Protein AF-A0A3B8HUE0-F1 (afdb_monomer)

Secondary structure (DSSP, 8-state):
---------S--EEEEEEE-SS-TT--EEEEBSSSSSEEEBTTTBSEEEEE-SSEEEEEEEHHHHHTB-GGG-EEETTEEE----TT--EEEEEE-SEEETTT--EEEEEESTTSSEEE-SSS--EEEEEE-SSEEEEEEEES--EEEEEEEEEEEES-TT-SSEEEEEEEEEEEEEEE-----TT-EEE-SS--TTT-EEEEEETT---EEEEEESSTTS---GGGB-EEEEEEEEETTEEEEEEE--S--SS--EEEEEE--SSPPTTS-GGG-

Mean predicted aligned error: 7.87 Å

Solvent-accessible surface area (backbone atoms only — not comparable to full-atom values): 15027 Å² total; per-residue (Å²): 131,89,54,56,85,40,85,68,71,47,52,56,33,23,36,46,35,43,37,40,70,80,46,42,88,49,56,36,36,36,36,34,76,74,84,80,46,77,40,38,59,42,76,75,43,52,38,61,79,42,73,34,44,48,38,36,31,35,44,24,45,24,70,59,50,72,34,48,39,42,89,78,20,41,31,50,66,91,45,68,33,69,47,88,65,74,72,61,62,44,58,76,47,57,42,54,47,68,30,39,55,62,76,24,58,39,38,38,31,39,39,36,50,57,74,47,49,77,46,53,66,90,76,59,64,46,53,54,74,51,64,35,50,47,38,35,40,36,30,57,27,44,66,62,69,44,75,28,29,43,30,41,39,43,78,40,64,82,32,63,98,37,90,36,37,41,36,41,34,41,29,29,57,29,46,32,31,35,41,73,87,84,84,61,67,76,63,43,71,39,62,91,70,76,49,58,70,67,30,64,33,39,37,38,16,51,83,49,68,80,54,32,46,35,54,31,77,45,95,84,55,76,47,34,52,68,34,34,44,35,81,71,46,78,46,75,66,62,88,73,20,12,36,44,34,26,25,39,32,82,58,80,91,76,78,62,46,76,45,79,42,76,61,70,81,85,70,65,78,91,42,56,49,76,48,108

Structure (mmCIF, N/CA/C/O backbone):
data_AF-A0A3B8HUE0-F1
#
_entry.id   AF-A0A3B8HUE0-F1
#
loop_
_atom_site.group_PDB
_atom_site.id
_atom_site.type_symbol
_atom_site.label_atom_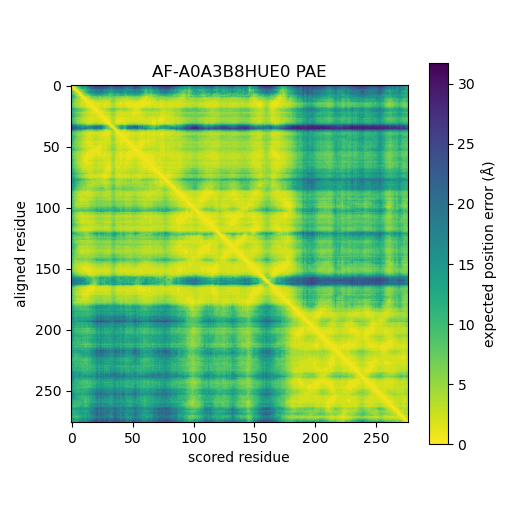id
_atom_site.label_alt_id
_atom_site.label_comp_id
_atom_site.label_asym_id
_atom_site.label_entity_id
_atom_site.label_seq_id
_atom_site.pdbx_PDB_ins_code
_atom_site.Cartn_x
_atom_site.Cartn_y
_atom_site.Cartn_z
_atom_site.occupancy
_atom_site.B_iso_or_equiv
_atom_site.auth_seq_id
_atom_site.auth_comp_id
_atom_site.auth_asym_id
_atom_site.auth_atom_id
_atom_site.pdbx_PDB_model_num
ATOM 1 N N . MET A 1 1 ? 12.802 -4.484 6.548 1.00 39.59 1 MET A N 1
ATOM 2 C CA . MET A 1 1 ? 11.685 -5.412 6.286 1.00 39.59 1 MET A CA 1
ATOM 3 C C . MET A 1 1 ? 11.317 -5.175 4.834 1.00 39.59 1 MET A C 1
ATOM 5 O O . MET A 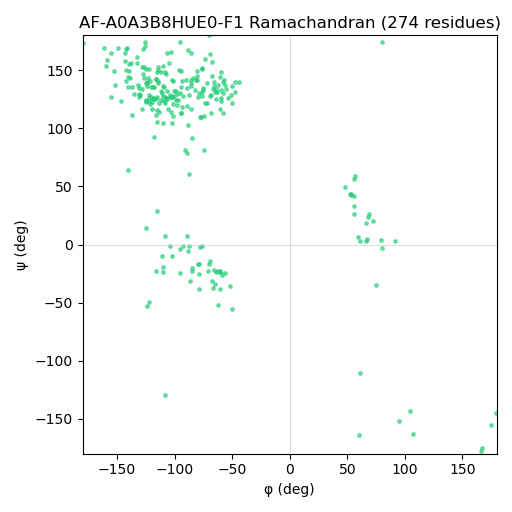1 1 ? 10.932 -4.058 4.519 1.00 39.59 1 MET A O 1
ATOM 9 N N . GLU A 1 2 ? 11.609 -6.129 3.956 1.00 43.84 2 GLU A N 1
ATOM 10 C CA . GLU A 1 2 ? 11.324 -6.029 2.516 1.00 43.84 2 GLU A CA 1
ATOM 11 C C . GLU A 1 2 ? 9.795 -5.966 2.347 1.00 43.84 2 GLU A C 1
ATOM 13 O O . GLU A 1 2 ? 9.081 -6.778 2.939 1.00 43.84 2 GLU A O 1
ATOM 18 N N . ARG A 1 3 ? 9.277 -4.935 1.666 1.00 47.72 3 ARG A N 1
ATOM 19 C CA . ARG A 1 3 ? 7.838 -4.790 1.408 1.00 47.72 3 ARG A CA 1
ATOM 20 C C . ARG A 1 3 ? 7.581 -5.394 0.034 1.00 47.72 3 ARG A C 1
ATOM 22 O O . ARG A 1 3 ? 8.077 -4.887 -0.959 1.00 47.72 3 ARG A O 1
ATOM 29 N N . THR A 1 4 ? 6.849 -6.496 -0.013 1.00 57.44 4 THR A N 1
ATOM 30 C CA . THR A 1 4 ? 6.356 -7.085 -1.261 1.00 57.44 4 THR A CA 1
ATOM 31 C C . THR A 1 4 ? 4.879 -6.764 -1.425 1.00 57.44 4 THR A C 1
ATOM 33 O O . THR A 1 4 ? 4.218 -6.374 -0.450 1.00 57.44 4 THR A O 1
ATOM 36 N N . ASP A 1 5 ? 4.357 -6.965 -2.637 1.00 60.53 5 ASP A N 1
ATOM 37 C CA . ASP A 1 5 ? 2.914 -7.022 -2.849 1.00 60.53 5 ASP A CA 1
ATOM 38 C C . ASP A 1 5 ? 2.304 -8.011 -1.854 1.00 60.53 5 ASP A C 1
ATOM 40 O O . ASP A 1 5 ? 2.779 -9.141 -1.699 1.00 60.53 5 ASP A O 1
ATOM 44 N N . ASN A 1 6 ? 1.278 -7.560 -1.136 1.00 62.91 6 ASN A N 1
ATOM 45 C CA . ASN A 1 6 ? 0.525 -8.430 -0.257 1.00 62.91 6 ASN A CA 1
ATOM 46 C C . ASN A 1 6 ? -0.700 -8.955 -1.010 1.00 62.91 6 ASN A C 1
ATOM 48 O O . ASN A 1 6 ? -1.620 -8.204 -1.363 1.00 62.91 6 ASN A O 1
ATOM 52 N N . GLU A 1 7 ? -0.695 -10.261 -1.263 1.00 65.81 7 GLU A N 1
ATOM 53 C CA . GLU A 1 7 ? -1.849 -10.981 -1.805 1.00 65.81 7 GLU A CA 1
ATOM 54 C C . GLU A 1 7 ? -2.880 -11.302 -0.719 1.00 65.81 7 GLU A C 1
ATOM 56 O O . GLU A 1 7 ? -4.038 -11.578 -1.026 1.00 65.81 7 GLU A O 1
ATOM 61 N N . VAL A 1 8 ? -2.489 -11.231 0.558 1.00 73.81 8 VAL A N 1
ATOM 62 C CA . VAL A 1 8 ? -3.399 -11.483 1.669 1.00 73.81 8 VAL A CA 1
ATOM 63 C C . VAL A 1 8 ? -4.287 -10.257 1.878 1.00 73.81 8 VAL A C 1
ATOM 65 O O . VAL A 1 8 ? -3.857 -9.195 2.340 1.00 73.81 8 VAL A O 1
ATOM 68 N N . LEU A 1 9 ? -5.560 -10.429 1.536 1.00 82.12 9 LEU A N 1
ATOM 69 C CA . LEU A 1 9 ? -6.617 -9.431 1.669 1.00 82.12 9 LEU A CA 1
ATOM 70 C C . LEU A 1 9 ? -7.248 -9.519 3.056 1.00 82.12 9 LEU A C 1
ATOM 72 O O . LEU A 1 9 ? -8.426 -9.823 3.229 1.00 82.12 9 LEU A O 1
ATOM 76 N N . GLU A 1 10 ? -6.430 -9.300 4.078 1.00 85.94 10 GLU A N 1
ATOM 77 C CA . GLU A 1 10 ? -6.897 -9.347 5.450 1.00 85.94 10 GLU A CA 1
ATOM 78 C C . GLU A 1 10 ? -6.300 -8.247 6.317 1.00 85.94 10 GLU A C 1
ATOM 80 O O . GLU A 1 10 ? -5.206 -7.743 6.062 1.00 85.94 10 GLU A O 1
ATOM 85 N N . THR A 1 11 ? -7.017 -7.901 7.385 1.00 85.88 11 THR A N 1
ATOM 86 C CA . THR A 1 11 ? -6.481 -7.046 8.440 1.00 85.88 11 THR A CA 1
ATOM 87 C C . THR A 1 11 ? -5.233 -7.693 9.027 1.00 85.88 11 THR A C 1
ATOM 89 O O . THR A 1 11 ? -5.340 -8.712 9.703 1.00 85.88 11 THR A O 1
ATOM 92 N N . VAL A 1 12 ? -4.070 -7.082 8.818 1.00 90.56 12 VAL A N 1
ATOM 93 C CA . VAL A 1 12 ? -2.786 -7.537 9.376 1.00 90.56 12 VAL A CA 1
ATOM 94 C C . VAL A 1 12 ? -2.572 -6.951 10.773 1.00 90.56 12 VAL A C 1
ATOM 96 O O . VAL A 1 12 ? -1.973 -7.587 11.644 1.00 90.56 12 VAL A O 1
ATOM 99 N N . LYS A 1 13 ? -3.099 -5.744 11.014 1.00 93.19 13 LYS A N 1
ATOM 100 C CA . LYS A 1 13 ? -2.969 -5.028 12.285 1.00 93.19 13 LYS A CA 1
ATOM 101 C C . LYS A 1 13 ? -4.245 -4.272 12.643 1.00 93.19 13 LYS A C 1
ATOM 103 O O . LYS A 1 13 ? -4.882 -3.655 11.791 1.00 93.19 13 LYS A O 1
ATOM 108 N N . GLY A 1 14 ? -4.575 -4.299 13.927 1.00 95.00 14 GLY A N 1
ATOM 109 C CA . GLY A 1 14 ? -5.625 -3.511 14.550 1.00 95.00 14 GLY A CA 1
ATOM 110 C C . GLY A 1 14 ? -5.057 -2.460 15.499 1.00 95.00 14 GLY A C 1
ATOM 111 O O . GLY A 1 14 ? -4.020 -2.676 16.130 1.00 95.00 14 GLY A O 1
ATOM 112 N N . VAL A 1 15 ? -5.733 -1.322 15.627 1.00 96.69 15 VAL A N 1
ATOM 113 C CA . VAL A 1 15 ? -5.420 -0.305 16.640 1.00 96.69 15 VAL A CA 1
ATOM 114 C C . VAL A 1 15 ? -6.697 0.094 17.358 1.00 96.69 15 VAL A C 1
ATOM 116 O O . VAL A 1 15 ? -7.705 0.354 16.706 1.00 96.69 15 VAL A O 1
ATOM 119 N N . ILE A 1 16 ? -6.623 0.177 18.686 1.00 96.38 16 ILE A N 1
ATOM 120 C CA . ILE A 1 16 ? -7.674 0.741 19.535 1.00 96.38 16 ILE A CA 1
ATOM 121 C C . ILE A 1 16 ? -7.069 1.923 20.287 1.00 96.38 16 ILE A C 1
ATOM 123 O O . ILE A 1 16 ? -6.069 1.776 20.992 1.00 96.38 16 ILE A O 1
ATOM 127 N N . GLU A 1 17 ? -7.673 3.089 20.127 1.00 95.56 17 GLU A N 1
ATOM 128 C CA . GLU A 1 17 ? -7.308 4.332 20.804 1.00 95.56 17 GLU A CA 1
ATOM 129 C C . GLU A 1 17 ? -8.496 4.825 21.620 1.00 95.56 17 GLU A C 1
ATOM 131 O O . GLU A 1 17 ? -9.626 4.803 21.138 1.00 95.56 17 GLU A O 1
ATOM 136 N N . ILE A 1 18 ? -8.243 5.246 22.857 1.00 93.50 18 ILE A N 1
ATOM 137 C CA . ILE A 1 18 ? -9.275 5.750 23.763 1.00 93.50 18 ILE A CA 1
ATOM 138 C C . ILE A 1 18 ? -8.810 7.103 24.293 1.00 93.50 18 ILE A C 1
ATOM 140 O O . ILE A 1 18 ? -7.792 7.179 24.984 1.00 93.50 18 ILE A O 1
ATOM 144 N N . ASP A 1 19 ? -9.571 8.144 23.961 1.00 91.38 19 ASP A N 1
ATOM 145 C CA . ASP A 1 19 ? -9.422 9.503 24.482 1.00 91.38 19 ASP A CA 1
ATOM 146 C C . ASP A 1 19 ? -10.354 9.698 25.687 1.00 91.38 19 ASP A C 1
ATOM 148 O O . ASP A 1 19 ? -11.530 9.336 25.627 1.00 91.38 19 ASP A O 1
ATOM 152 N N . GLY A 1 20 ? -9.873 10.302 26.774 1.00 88.19 20 GLY A N 1
ATOM 153 C CA . GLY A 1 20 ? -10.677 10.501 27.985 1.00 88.19 20 GLY A CA 1
ATOM 154 C C . GLY A 1 20 ? -9.917 11.189 29.116 1.00 88.19 20 GLY A C 1
ATOM 155 O O . GLY A 1 20 ? -9.094 12.066 28.875 1.00 88.19 20 GLY A O 1
ATOM 156 N N . SER A 1 21 ? -10.205 10.811 30.362 1.00 87.38 21 SER A N 1
ATOM 157 C CA . SER A 1 21 ? -9.484 11.269 31.556 1.00 87.38 21 SER A CA 1
ATOM 158 C C . SER A 1 21 ? -9.342 10.139 32.576 1.00 87.38 21 SER A C 1
ATOM 160 O O . SER A 1 21 ? -10.187 9.242 32.637 1.00 87.38 21 SER A O 1
ATOM 162 N N . GLY A 1 22 ? -8.275 10.158 33.382 1.00 88.94 22 GLY A N 1
ATOM 163 C CA . GLY A 1 22 ? -8.044 9.120 34.390 1.00 88.94 22 GLY A CA 1
ATOM 164 C C . GLY A 1 22 ? -7.724 7.737 33.810 1.00 88.94 22 GLY A C 1
ATOM 165 O O . GLY A 1 22 ? -8.002 6.730 34.467 1.00 88.94 22 GLY A O 1
ATOM 166 N N . LEU A 1 23 ? -7.209 7.663 32.576 1.00 91.00 23 LEU A N 1
ATOM 167 C CA . LEU A 1 23 ? -6.997 6.418 31.825 1.00 91.00 23 LEU A CA 1
ATOM 168 C C . LEU A 1 23 ? -5.669 5.724 32.141 1.00 91.00 23 LEU A C 1
ATOM 170 O O . LEU A 1 23 ? -5.520 4.521 31.888 1.00 91.00 23 LEU A O 1
ATOM 174 N N . LYS A 1 24 ? -4.704 6.462 32.693 1.00 93.88 24 LYS A N 1
ATOM 175 C CA . LYS A 1 24 ? -3.365 5.944 32.962 1.00 93.88 24 LYS A CA 1
ATOM 176 C C . LYS A 1 24 ? -3.444 4.733 33.885 1.00 93.88 24 LYS A C 1
ATOM 178 O O . LYS A 1 24 ? -4.140 4.753 34.896 1.00 93.88 24 LYS A O 1
ATOM 183 N N . ASP A 1 25 ? -2.769 3.654 33.491 1.00 93.75 25 ASP A N 1
ATOM 184 C CA . ASP A 1 25 ? -2.714 2.379 34.222 1.00 93.75 25 ASP A CA 1
ATOM 185 C C . ASP A 1 25 ? -4.075 1.691 34.459 1.00 93.75 25 ASP A C 1
ATOM 187 O O . ASP A 1 25 ? -4.143 0.643 35.104 1.00 93.75 25 ASP A O 1
ATOM 191 N N . LYS A 1 26 ? -5.174 2.204 33.885 1.00 92.81 26 LYS A N 1
ATOM 192 C CA . LYS A 1 26 ? -6.473 1.532 33.952 1.00 92.81 26 LYS A CA 1
ATOM 193 C C . LYS A 1 26 ? -6.428 0.227 33.179 1.00 92.81 26 LYS A C 1
ATOM 195 O O . LYS A 1 26 ? -5.975 0.181 32.032 1.00 92.81 26 LYS A O 1
ATOM 200 N N . MET A 1 27 ? -6.961 -0.821 33.800 1.00 94.31 27 MET A N 1
ATOM 201 C CA . MET A 1 27 ? -7.167 -2.103 33.145 1.00 94.31 27 MET A CA 1
ATOM 202 C C . MET A 1 27 ? -8.250 -1.961 32.082 1.00 94.31 27 MET A C 1
ATOM 204 O O . MET A 1 27 ? -9.338 -1.470 32.380 1.00 94.31 27 MET A O 1
ATOM 208 N N . VAL A 1 28 ? -7.955 -2.412 30.865 1.00 94.94 28 VAL A N 1
ATOM 209 C CA . VAL A 1 28 ? -8.917 -2.412 29.762 1.00 94.94 28 VAL A CA 1
ATOM 210 C C . VAL A 1 28 ? -9.238 -3.847 29.395 1.00 94.94 28 VAL A C 1
ATOM 212 O O . VAL A 1 28 ? -8.327 -4.611 29.089 1.00 94.94 28 VAL A O 1
ATOM 215 N N . ARG A 1 29 ? -10.513 -4.225 29.463 1.00 94.62 29 ARG A N 1
ATOM 216 C CA . ARG A 1 29 ? -10.989 -5.581 29.192 1.00 94.62 29 ARG A CA 1
ATOM 217 C C . ARG A 1 29 ? -11.913 -5.599 27.984 1.00 94.62 29 ARG A C 1
ATOM 219 O O . ARG A 1 29 ? -12.732 -4.704 27.813 1.00 94.62 29 ARG A O 1
ATOM 226 N N . VAL A 1 30 ? -11.801 -6.655 27.192 1.00 94.06 30 VAL A N 1
ATOM 227 C CA . VAL A 1 30 ? -12.678 -6.958 26.056 1.00 94.06 30 VAL A CA 1
ATOM 228 C C . VAL A 1 30 ? -13.113 -8.413 26.124 1.00 94.06 30 VAL A C 1
ATOM 230 O O . VAL A 1 30 ? -12.423 -9.236 26.726 1.00 94.06 30 VAL A O 1
ATOM 233 N N . ARG A 1 31 ? -14.246 -8.760 25.517 1.00 92.25 31 ARG A N 1
ATOM 234 C CA . ARG A 1 31 ? -14.641 -10.164 25.337 1.00 92.25 31 ARG A CA 1
ATOM 235 C C . ARG A 1 31 ? -14.193 -10.675 23.979 1.00 92.25 31 ARG A C 1
ATOM 237 O O . ARG A 1 31 ? -14.126 -9.906 23.024 1.00 92.25 31 ARG A O 1
ATOM 244 N N . THR A 1 32 ? -13.892 -11.969 23.900 1.00 91.19 32 THR A N 1
ATOM 245 C CA . THR A 1 32 ? -13.425 -12.608 22.666 1.00 91.19 32 THR A CA 1
ATOM 246 C C . THR A 1 32 ? -14.227 -13.852 22.311 1.00 91.19 32 THR A C 1
ATOM 248 O O . THR A 1 32 ? -14.748 -14.543 23.186 1.00 91.19 32 THR A O 1
ATOM 251 N N . THR A 1 33 ? -14.282 -14.173 21.019 1.00 82.94 33 THR A N 1
ATOM 252 C CA . THR A 1 33 ? -14.964 -15.364 20.482 1.00 82.94 33 THR A CA 1
ATOM 253 C C . THR A 1 33 ? -14.292 -16.682 20.880 1.00 82.94 33 THR A C 1
ATOM 255 O O . THR A 1 33 ? -14.973 -17.690 21.061 1.00 82.94 33 THR A O 1
ATOM 258 N N . ALA A 1 34 ? -12.967 -16.693 21.061 1.00 63.78 34 ALA A N 1
ATOM 259 C CA . ALA A 1 34 ? -12.203 -17.872 21.471 1.00 63.78 34 ALA A CA 1
ATOM 260 C C . ALA A 1 34 ? -11.914 -17.859 22.985 1.00 63.78 34 ALA A C 1
ATOM 262 O O . ALA A 1 34 ? -11.321 -16.914 23.505 1.00 63.78 34 ALA A O 1
ATOM 263 N N . GLY A 1 35 ? -12.309 -18.922 23.697 1.00 59.25 35 GLY A N 1
ATOM 264 C CA . GLY A 1 35 ? -11.957 -19.144 25.110 1.00 59.25 35 GLY A CA 1
ATOM 265 C C . GLY A 1 35 ? -12.935 -18.600 26.163 1.00 59.25 35 GLY A C 1
ATOM 266 O O . GLY A 1 35 ? -12.655 -18.742 27.349 1.00 59.25 35 GLY A O 1
ATOM 267 N N . GLY A 1 36 ? -14.075 -18.021 25.760 1.00 58.62 36 GLY A N 1
ATOM 268 C CA . GLY A 1 36 ? -15.245 -17.794 26.628 1.00 58.62 36 GLY A CA 1
ATOM 269 C C . GLY A 1 36 ? -15.084 -16.791 27.780 1.00 58.62 36 GLY A C 1
ATOM 270 O O . GLY A 1 36 ? -15.881 -16.824 28.714 1.00 58.62 36 GLY A O 1
ATOM 271 N N . GLY A 1 37 ? -14.079 -15.911 27.748 1.00 77.88 37 GLY A N 1
ATOM 272 C CA . GLY A 1 37 ? -13.785 -15.003 28.859 1.00 77.88 37 GLY A CA 1
ATOM 273 C C . GLY A 1 37 ? -13.346 -13.606 28.432 1.00 77.88 37 GLY A C 1
ATOM 274 O O . GLY A 1 37 ? -13.040 -13.350 27.269 1.00 77.88 37 GLY A O 1
ATOM 275 N N . SER A 1 38 ? -13.307 -12.693 29.404 1.00 88.69 38 SER A N 1
ATOM 276 C CA . SER A 1 38 ? -12.715 -11.368 29.225 1.00 88.69 38 SER A CA 1
ATOM 277 C C . SER A 1 38 ? -11.192 -11.461 29.134 1.00 88.69 38 SER A C 1
ATOM 279 O O . SER A 1 38 ? -10.572 -12.169 29.927 1.00 88.69 38 SER A O 1
ATOM 281 N N . LYS A 1 39 ? -10.596 -10.695 28.226 1.00 93.69 39 LYS A N 1
ATOM 282 C CA . LYS A 1 39 ? -9.154 -10.557 28.015 1.00 93.69 39 LYS A CA 1
ATOM 283 C C . LYS A 1 39 ? -8.722 -9.132 28.314 1.00 93.69 39 LYS A C 1
ATOM 285 O O . LYS A 1 39 ? -9.457 -8.194 28.011 1.00 93.69 39 LYS A O 1
ATOM 290 N N . ILE A 1 40 ? -7.545 -8.967 28.902 1.00 94.94 40 ILE A N 1
ATOM 291 C CA . ILE A 1 40 ? -6.974 -7.660 29.219 1.00 94.94 40 ILE A CA 1
ATOM 292 C C . ILE A 1 40 ? -6.140 -7.170 28.030 1.00 94.94 40 ILE A C 1
ATOM 294 O O . ILE A 1 40 ? -5.141 -7.791 27.661 1.00 94.94 40 ILE A O 1
ATOM 298 N N . LEU A 1 41 ? -6.515 -6.030 27.447 1.00 95.56 41 LEU A N 1
ATOM 299 C CA . LEU A 1 41 ? -5.738 -5.401 26.381 1.00 95.56 41 LEU A CA 1
ATOM 300 C C . LEU A 1 41 ? -4.366 -4.954 26.901 1.00 95.56 41 LEU A C 1
ATOM 302 O O . LEU A 1 41 ? -4.253 -4.331 27.957 1.00 95.56 41 LEU A O 1
ATOM 306 N N . GLY A 1 42 ? -3.321 -5.257 26.133 1.00 93.69 42 GLY A N 1
ATOM 307 C CA . GLY A 1 42 ? -1.928 -4.965 26.463 1.00 93.69 42 GLY A CA 1
ATOM 308 C C . GLY A 1 42 ? -1.264 -5.946 27.433 1.00 93.69 42 GLY A C 1
ATOM 309 O O . GLY A 1 42 ? -0.073 -5.781 27.688 1.00 93.69 42 GLY A O 1
ATOM 310 N N . ALA A 1 43 ? -1.998 -6.938 27.953 1.00 92.88 43 ALA A N 1
ATOM 311 C CA . ALA A 1 43 ? -1.458 -8.010 28.794 1.00 92.88 43 ALA A CA 1
ATOM 312 C C . ALA A 1 43 ? -1.772 -9.403 28.226 1.00 92.88 43 ALA A C 1
ATOM 314 O O . ALA A 1 43 ? -0.857 -10.190 28.009 1.00 92.88 43 ALA A O 1
ATOM 315 N N . ASP A 1 44 ? -3.048 -9.684 27.943 1.00 93.69 44 ASP A N 1
ATOM 316 C CA . ASP A 1 44 ? -3.487 -10.950 27.338 1.00 93.69 44 ASP A CA 1
ATOM 317 C C . ASP A 1 44 ? -3.622 -10.864 25.813 1.00 93.69 44 ASP A C 1
ATOM 319 O O . ASP A 1 44 ? -3.629 -11.890 25.136 1.00 93.69 44 ASP A O 1
ATOM 323 N N . LEU A 1 45 ? -3.827 -9.650 25.291 1.00 93.12 45 LEU A N 1
ATOM 324 C CA . LEU A 1 45 ? -4.187 -9.399 23.898 1.00 93.12 45 LEU A CA 1
ATOM 325 C C . LEU A 1 45 ? -3.574 -8.089 23.410 1.00 93.12 45 LEU A C 1
ATOM 327 O O . LEU A 1 45 ? -3.816 -7.024 23.989 1.00 93.12 45 LEU A O 1
ATOM 331 N N . GLY A 1 46 ? -2.800 -8.164 22.331 1.00 95.19 46 GLY A N 1
ATOM 332 C CA . GLY A 1 46 ? -2.075 -7.025 21.790 1.00 95.19 46 GLY A CA 1
ATOM 333 C C . GLY A 1 46 ? -1.075 -6.406 22.776 1.00 95.19 46 GLY A C 1
ATOM 334 O O . GLY A 1 46 ? -0.700 -6.977 23.799 1.00 95.19 46 GLY A O 1
ATOM 335 N N . ARG A 1 47 ? -0.638 -5.186 22.467 1.00 97.25 47 ARG A N 1
ATOM 336 C CA . ARG A 1 47 ? 0.369 -4.433 23.220 1.00 97.25 47 ARG A CA 1
ATOM 337 C C . ARG A 1 47 ? -0.121 -3.016 23.489 1.00 97.25 47 ARG A C 1
ATOM 339 O O . ARG A 1 47 ? -0.496 -2.309 22.555 1.00 97.25 47 ARG A O 1
ATOM 346 N N . ARG A 1 48 ? -0.055 -2.560 24.744 1.00 97.00 48 ARG A N 1
ATOM 347 C CA . ARG A 1 48 ? -0.252 -1.140 25.076 1.00 97.00 48 ARG A CA 1
ATOM 348 C C . ARG A 1 48 ? 0.989 -0.356 24.647 1.00 97.00 48 ARG A C 1
ATOM 350 O O . ARG A 1 48 ? 2.091 -0.665 25.088 1.00 97.00 48 ARG A O 1
ATOM 357 N N . VAL A 1 49 ? 0.810 0.635 23.777 1.00 97.38 49 VAL A N 1
ATOM 358 C CA . VAL A 1 49 ? 1.907 1.451 23.220 1.00 97.38 49 VAL A CA 1
ATOM 359 C C . VAL A 1 49 ? 1.905 2.889 23.721 1.00 97.38 49 VAL A C 1
ATOM 361 O O . VAL A 1 49 ? 2.957 3.517 23.735 1.00 97.38 49 VAL A O 1
ATOM 364 N N . VAL A 1 50 ? 0.754 3.401 24.165 1.00 96.94 50 VAL A N 1
ATOM 365 C CA . VAL A 1 50 ? 0.654 4.693 24.859 1.00 96.94 50 VAL A CA 1
ATOM 366 C C . VAL A 1 50 ? -0.185 4.510 26.117 1.00 96.94 50 VAL A C 1
ATOM 368 O O . VAL A 1 50 ? -1.186 3.788 26.096 1.00 96.94 50 VAL A O 1
ATOM 371 N N . ASN A 1 51 ? 0.264 5.120 27.214 1.00 96.44 51 ASN A N 1
ATOM 372 C CA . ASN A 1 51 ? -0.292 4.961 28.554 1.00 96.44 51 ASN A CA 1
ATOM 373 C C . ASN A 1 51 ? -0.326 6.304 29.300 1.00 96.44 51 ASN A C 1
ATOM 375 O O . ASN A 1 51 ? 0.376 6.490 30.296 1.00 96.44 51 ASN A O 1
ATOM 379 N N . GLU A 1 52 ? -1.105 7.248 28.788 1.00 95.69 52 GLU A N 1
ATOM 380 C CA . GLU A 1 52 ? -1.258 8.570 29.386 1.00 95.69 52 GLU A CA 1
ATOM 381 C C . GLU A 1 52 ? -2.622 8.718 30.057 1.00 95.69 52 GLU A C 1
ATOM 383 O O . GLU A 1 52 ? -3.543 7.933 29.832 1.00 95.69 52 GLU A O 1
ATOM 388 N N . ASP A 1 53 ? -2.758 9.744 30.897 1.00 92.31 53 ASP A N 1
ATOM 389 C CA . ASP A 1 53 ? -3.997 9.974 31.647 1.00 92.31 53 ASP A CA 1
ATOM 390 C C . ASP A 1 53 ? -5.189 10.300 30.742 1.00 92.31 53 ASP A C 1
ATOM 392 O O . ASP A 1 53 ? -6.316 9.892 31.016 1.00 92.31 53 ASP A O 1
ATOM 396 N N . VAL A 1 54 ? -4.919 10.992 29.638 1.00 92.19 54 VAL A N 1
ATOM 397 C CA . VAL A 1 54 ? -5.940 11.453 28.692 1.00 92.19 54 VAL A CA 1
ATOM 398 C C . VAL A 1 54 ? -6.035 10.604 27.430 1.00 92.19 54 VAL A C 1
ATOM 400 O O . VAL A 1 54 ? -6.962 10.778 26.644 1.00 92.19 54 VAL A O 1
ATOM 403 N N . PHE A 1 55 ? -5.078 9.698 27.220 1.00 93.75 55 PHE A N 1
ATOM 404 C CA . PHE A 1 55 ? -4.971 8.927 25.989 1.00 93.75 55 PHE A CA 1
ATOM 405 C C . PHE A 1 55 ? -4.245 7.606 26.217 1.00 93.75 55 PHE A C 1
ATOM 407 O O . PHE A 1 55 ? -3.105 7.563 26.689 1.00 93.75 55 PHE A O 1
ATOM 414 N N . ILE A 1 56 ? -4.882 6.519 25.802 1.00 95.44 56 ILE A N 1
ATOM 415 C CA . ILE A 1 56 ? -4.260 5.198 25.763 1.00 95.44 56 ILE A CA 1
ATOM 416 C C . ILE A 1 56 ? -4.415 4.584 24.379 1.00 95.44 56 ILE A C 1
ATOM 418 O O . ILE A 1 56 ? -5.417 4.783 23.691 1.00 95.44 56 ILE A O 1
ATOM 422 N N . LYS A 1 57 ? -3.411 3.802 23.980 1.00 97.31 57 LYS A N 1
ATOM 423 C CA . LYS A 1 57 ? -3.360 3.165 22.663 1.00 97.31 57 LYS A CA 1
ATOM 424 C C . LYS A 1 57 ? -2.898 1.726 22.767 1.00 97.31 57 LYS A C 1
ATOM 426 O O . LYS A 1 57 ? -1.894 1.434 23.423 1.00 97.31 57 LYS A O 1
ATOM 431 N N . PHE A 1 58 ? -3.588 0.858 22.043 1.00 98.06 58 PHE A N 1
ATOM 432 C CA . PHE A 1 58 ? -3.268 -0.552 21.905 1.00 98.06 58 PHE A CA 1
ATOM 433 C C . PHE A 1 58 ? -3.047 -0.912 20.443 1.00 98.06 58 PHE A C 1
ATOM 435 O O . PHE 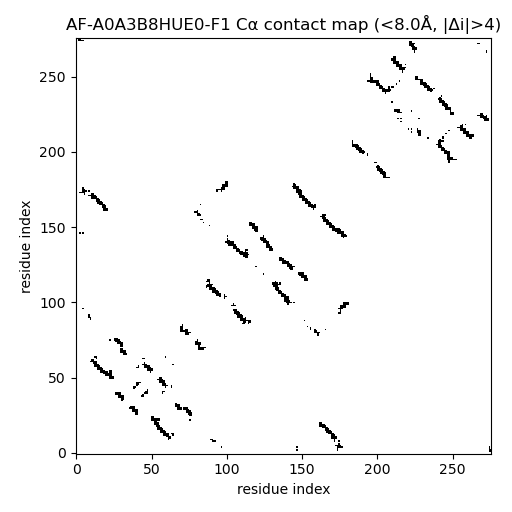A 1 58 ? -3.770 -0.454 19.559 1.00 98.06 58 PHE A O 1
ATOM 442 N N . GLU A 1 59 ? -2.060 -1.762 20.203 1.00 97.75 59 GLU A N 1
ATOM 443 C CA . GLU A 1 59 ? -1.815 -2.388 18.911 1.00 97.75 59 GLU A CA 1
ATOM 444 C C . GLU A 1 59 ? -2.098 -3.879 19.017 1.00 97.75 59 GLU A C 1
ATOM 446 O O . GLU A 1 59 ? -1.622 -4.531 19.942 1.00 97.75 59 GLU A O 1
ATOM 451 N N . LEU A 1 60 ? -2.855 -4.410 18.067 1.00 96.94 60 LEU A N 1
ATOM 452 C CA . LEU A 1 60 ? -3.246 -5.811 18.000 1.00 96.94 60 LEU A CA 1
ATOM 453 C C . LEU A 1 60 ? -2.837 -6.387 16.646 1.00 96.94 60 LEU A C 1
ATOM 455 O O . LEU A 1 60 ? -2.803 -5.676 15.640 1.00 96.94 60 LEU A O 1
ATOM 459 N N . THR A 1 61 ? -2.566 -7.681 16.597 1.00 95.31 61 THR A N 1
ATOM 460 C CA . THR A 1 61 ? -2.483 -8.426 15.339 1.00 95.31 61 THR A CA 1
ATOM 461 C C . THR A 1 61 ? -3.864 -8.548 14.685 1.00 95.31 61 THR A C 1
ATOM 463 O O . THR A 1 61 ? -4.904 -8.334 15.315 1.00 95.31 61 THR A O 1
ATOM 466 N N . GLY A 1 62 ? -3.883 -8.904 13.402 1.00 92.06 62 GLY A N 1
ATOM 467 C CA . GLY A 1 62 ? -5.103 -9.193 12.650 1.00 92.06 62 GLY A CA 1
ATOM 468 C C . GLY A 1 62 ? -6.054 -10.183 13.330 1.00 92.06 62 GLY A C 1
ATOM 469 O O . GLY A 1 62 ? -7.215 -9.839 13.566 1.00 92.06 62 GLY A O 1
ATOM 470 N N . PRO A 1 63 ? -5.586 -11.394 13.687 1.00 92.06 63 PRO A N 1
ATOM 471 C CA . PRO A 1 63 ? -6.414 -12.380 14.379 1.00 92.06 63 PRO A CA 1
ATOM 472 C C . PRO A 1 63 ? -6.925 -11.888 15.736 1.00 92.06 63 PRO A C 1
ATOM 474 O O . PRO A 1 63 ? -8.076 -12.131 16.090 1.00 92.06 63 PRO A O 1
ATOM 477 N N . GLU A 1 64 ? -6.092 -11.160 16.479 1.00 93.94 64 GLU A N 1
ATOM 478 C CA . GLU A 1 64 ? -6.449 -10.611 17.785 1.00 93.94 64 GLU A CA 1
ATOM 479 C C . GLU A 1 64 ? -7.615 -9.624 17.701 1.00 93.94 64 GLU A C 1
ATOM 481 O O . GLU A 1 64 ? -8.610 -9.816 18.399 1.00 93.94 64 GLU A O 1
ATOM 486 N N . ILE A 1 65 ? -7.545 -8.611 16.827 1.00 92.88 65 ILE A N 1
ATOM 487 C CA . ILE A 1 65 ? -8.637 -7.632 16.709 1.00 92.88 65 ILE A CA 1
ATOM 488 C C . ILE A 1 65 ? -9.919 -8.269 16.165 1.00 92.88 65 ILE A C 1
ATOM 490 O O . ILE A 1 65 ? -10.999 -7.968 16.663 1.00 92.88 65 ILE A O 1
ATOM 494 N N . LYS A 1 66 ? -9.809 -9.206 15.211 1.00 90.06 66 LYS A N 1
ATOM 495 C CA . LYS A 1 66 ? -10.958 -9.961 14.680 1.00 90.06 66 LYS A CA 1
ATOM 496 C C . LYS A 1 66 ? -11.627 -10.844 15.742 1.00 90.06 66 LYS A C 1
ATOM 498 O O . LYS A 1 66 ? -12.789 -11.201 15.588 1.00 90.06 66 LYS A O 1
ATOM 503 N N . SER A 1 67 ? -10.903 -11.227 16.796 1.00 91.44 67 SER A N 1
ATOM 504 C CA . SER A 1 67 ? -11.450 -12.064 17.867 1.00 91.44 67 SER A CA 1
ATOM 505 C C . SER A 1 67 ? -12.315 -11.295 18.869 1.00 91.44 67 SER A C 1
ATOM 507 O O . SER A 1 67 ? -13.048 -11.934 19.623 1.00 91.44 67 SER A O 1
ATOM 509 N N . ILE A 1 68 ? -12.231 -9.959 18.900 1.00 92.12 68 ILE A N 1
ATOM 510 C CA . ILE A 1 68 ? -12.928 -9.116 19.876 1.00 92.12 68 ILE A CA 1
ATOM 511 C C . ILE A 1 68 ? -14.414 -8.997 19.521 1.00 92.12 68 ILE A C 1
ATOM 513 O O . ILE A 1 68 ? -14.783 -8.666 18.399 1.00 92.12 68 ILE A O 1
ATOM 517 N N . LEU A 1 69 ? -15.271 -9.220 20.516 1.00 89.94 69 LEU A N 1
ATOM 518 C CA . LEU A 1 69 ? -16.712 -9.000 20.444 1.00 89.94 69 LEU A CA 1
ATOM 519 C C . LEU A 1 69 ? -17.041 -7.580 20.905 1.00 89.94 69 LEU A C 1
ATOM 521 O O . LEU A 1 69 ? -17.429 -7.356 22.049 1.00 89.94 69 LEU A O 1
ATOM 525 N N . PHE A 1 70 ? -16.876 -6.609 20.012 1.00 89.56 70 PHE A N 1
ATOM 526 C CA . PHE A 1 70 ? -17.127 -5.196 20.310 1.00 89.56 70 PHE A CA 1
ATOM 527 C C . PHE A 1 70 ? -18.586 -4.885 20.680 1.00 89.56 70 PHE A C 1
ATOM 529 O O . PHE A 1 70 ? -18.833 -3.932 21.416 1.00 89.56 70 PHE A O 1
ATOM 536 N N . THR A 1 71 ? -19.537 -5.730 20.265 1.00 86.31 71 THR A N 1
ATOM 537 C CA . THR A 1 71 ? -20.948 -5.665 20.685 1.00 86.31 71 THR A CA 1
ATOM 538 C C . THR A 1 71 ? -21.135 -5.788 22.196 1.00 86.31 71 THR A C 1
ATOM 540 O O . THR A 1 71 ? -22.110 -5.271 22.731 1.00 86.31 71 THR A O 1
ATOM 543 N N . ASP A 1 72 ? -20.204 -6.448 22.888 1.00 87.56 72 ASP A N 1
ATOM 544 C CA . ASP A 1 72 ? -20.225 -6.597 24.345 1.00 87.56 72 ASP A CA 1
ATOM 545 C C . ASP A 1 72 ? -19.533 -5.419 25.064 1.00 87.56 72 ASP A C 1
ATOM 547 O O . ASP A 1 72 ? -19.486 -5.382 26.295 1.00 87.56 72 ASP A O 1
ATOM 551 N N . GLY A 1 73 ? -19.001 -4.459 24.301 1.00 87.75 73 GLY A N 1
ATOM 552 C CA . GLY A 1 73 ? -18.317 -3.268 24.787 1.00 87.75 73 GLY A CA 1
ATOM 553 C C . GLY A 1 73 ? -16.860 -3.484 25.210 1.00 87.75 73 GLY A C 1
ATOM 554 O O . GLY A 1 73 ? -16.317 -4.591 25.241 1.00 87.75 73 GLY A O 1
ATOM 555 N N . ILE A 1 74 ? -16.214 -2.370 25.546 1.00 91.81 74 ILE A N 1
ATOM 556 C CA . ILE A 1 74 ? -14.864 -2.289 26.104 1.00 91.81 74 ILE A CA 1
ATOM 557 C C . ILE A 1 74 ? -14.988 -1.805 27.548 1.00 91.81 74 ILE A C 1
ATOM 559 O O . ILE A 1 74 ? -15.548 -0.745 27.803 1.00 91.81 74 ILE A O 1
ATOM 563 N N . THR A 1 75 ? -14.454 -2.543 28.516 1.00 91.56 75 THR A N 1
ATOM 564 C CA . THR A 1 75 ? -14.476 -2.118 29.923 1.00 91.56 75 THR A CA 1
ATOM 565 C C . THR A 1 75 ? -13.162 -1.443 30.298 1.00 91.56 75 THR A C 1
ATOM 567 O O . THR A 1 75 ? -12.110 -2.062 30.170 1.00 91.56 75 THR A O 1
ATOM 570 N N . VAL A 1 76 ? -13.194 -0.214 30.812 1.00 90.12 76 VAL A N 1
ATOM 571 C CA . VAL A 1 76 ? -12.025 0.527 31.312 1.00 90.12 76 VAL A CA 1
ATOM 572 C C . VAL A 1 76 ? -12.187 0.758 32.814 1.00 90.12 76 VAL A C 1
ATOM 574 O O . VAL A 1 76 ? -12.988 1.581 33.252 1.00 90.12 76 VAL A O 1
ATOM 577 N N . GLY A 1 77 ? -11.431 0.019 33.629 1.00 85.62 77 GLY A N 1
ATOM 578 C CA . GLY A 1 77 ? -11.661 -0.037 35.074 1.00 85.62 77 GLY A CA 1
ATOM 579 C C . GLY A 1 77 ? -13.056 -0.587 35.378 1.00 85.62 77 GLY A C 1
ATOM 580 O O . GLY A 1 77 ? -13.312 -1.764 35.122 1.00 85.62 77 GLY A O 1
ATOM 581 N N . ASP A 1 78 ? -13.934 0.283 35.880 1.00 82.12 78 ASP A N 1
ATOM 582 C CA . ASP A 1 78 ? -15.327 -0.032 36.228 1.00 82.12 78 ASP A CA 1
ATOM 583 C C . ASP A 1 78 ? -16.336 0.509 35.196 1.00 82.12 78 ASP A C 1
ATOM 585 O O . ASP A 1 78 ? -17.541 0.315 35.342 1.00 82.12 78 ASP A O 1
ATOM 589 N N . LEU A 1 79 ? -15.859 1.199 34.155 1.00 83.88 79 LEU A N 1
ATOM 590 C CA . LEU A 1 79 ? -16.700 1.817 33.131 1.00 83.88 79 LEU A CA 1
ATOM 591 C C . LEU A 1 79 ? -16.845 0.888 31.932 1.00 83.88 79 LEU A C 1
ATOM 593 O O . LEU A 1 79 ? -15.844 0.409 31.403 1.00 83.88 79 LEU A O 1
ATOM 597 N N . SER A 1 80 ? -18.076 0.663 31.481 1.00 85.81 80 SER A N 1
ATOM 598 C CA . SER A 1 80 ? -18.353 -0.061 30.240 1.00 85.81 80 SER A CA 1
ATOM 599 C C . SER A 1 80 ? -18.603 0.925 29.108 1.00 85.81 80 SER A C 1
ATOM 601 O O . SER A 1 80 ? -19.413 1.836 29.246 1.00 85.81 80 SER A O 1
ATOM 603 N N . ILE A 1 81 ? -17.906 0.728 27.995 1.00 86.25 81 ILE A N 1
ATOM 604 C CA . ILE A 1 81 ? -17.900 1.606 26.831 1.00 86.25 81 ILE A CA 1
ATOM 605 C C . ILE A 1 81 ? -18.483 0.819 25.662 1.00 86.25 81 ILE A C 1
ATOM 607 O O . ILE A 1 81 ? -17.865 -0.132 25.180 1.00 86.25 81 ILE A O 1
ATOM 611 N N . THR A 1 82 ? -19.667 1.201 25.197 1.00 84.38 82 THR A N 1
ATOM 612 C CA . THR A 1 82 ? -20.262 0.597 23.999 1.00 84.38 82 THR A CA 1
ATOM 613 C C . THR A 1 82 ? -19.630 1.214 22.760 1.00 84.38 82 THR A C 1
ATOM 615 O O . THR A 1 82 ? -19.612 2.434 22.617 1.00 84.38 82 THR A O 1
ATOM 618 N N . VAL A 1 83 ? -19.122 0.384 21.855 1.00 86.69 83 VAL A N 1
ATOM 619 C CA . VAL A 1 83 ? -18.565 0.836 20.577 1.00 86.69 83 VAL A CA 1
ATOM 620 C C . VAL A 1 83 ? -19.274 0.118 19.441 1.00 86.69 83 VAL A C 1
ATOM 622 O O . VAL A 1 83 ? -19.564 -1.074 19.540 1.00 86.69 83 VAL A O 1
ATOM 625 N N . ASP A 1 84 ? -19.568 0.844 18.371 1.00 84.94 84 ASP A N 1
ATOM 626 C CA . ASP A 1 84 ? -20.083 0.258 17.146 1.00 84.94 84 ASP A CA 1
ATOM 627 C C . ASP A 1 84 ? -18.912 -0.209 16.279 1.00 84.94 84 ASP A C 1
ATOM 629 O O . ASP A 1 84 ? -18.094 0.578 15.805 1.00 84.94 84 ASP A O 1
ATOM 633 N N . ASP A 1 85 ? -18.845 -1.513 16.060 1.00 84.88 85 ASP A N 1
ATOM 634 C CA . ASP A 1 85 ? -17.924 -2.170 15.127 1.00 84.88 85 ASP A CA 1
ATOM 635 C C . ASP A 1 85 ? -18.705 -3.049 14.127 1.00 84.88 85 ASP A C 1
ATOM 637 O O . ASP A 1 85 ? -18.140 -3.887 13.426 1.00 84.88 85 ASP A O 1
ATOM 641 N N . SER A 1 86 ? -20.030 -2.870 14.053 1.00 86.81 86 SER A N 1
ATOM 642 C CA . SER A 1 86 ? -20.866 -3.560 13.072 1.00 86.81 86 SER A CA 1
ATOM 643 C C . SER A 1 86 ? -20.548 -3.067 11.660 1.00 86.81 86 SER A C 1
ATOM 645 O O . SER A 1 86 ? -20.233 -1.893 11.467 1.00 86.81 86 SER A O 1
ATOM 647 N N . ASN A 1 87 ? -20.614 -3.955 10.662 1.00 91.75 87 ASN A N 1
ATOM 648 C CA . ASN A 1 87 ? -20.413 -3.586 9.253 1.00 91.75 87 ASN A CA 1
ATOM 649 C C . ASN A 1 87 ? -19.090 -2.828 9.027 1.00 91.75 87 ASN A C 1
ATOM 651 O O . ASN A 1 87 ? -19.053 -1.768 8.409 1.00 91.75 87 ASN A O 1
ATOM 655 N N . PHE A 1 88 ? -18.005 -3.292 9.649 1.00 93.25 88 PHE A N 1
ATOM 656 C CA . PHE A 1 88 ? -16.688 -2.697 9.440 1.00 93.25 88 PHE A CA 1
ATOM 657 C C . PHE A 1 88 ? -16.145 -3.131 8.064 1.00 93.25 88 PHE A C 1
ATOM 659 O O . PHE A 1 88 ? -16.173 -4.334 7.788 1.00 93.25 88 PHE A O 1
ATOM 666 N N . PRO A 1 89 ? -15.588 -2.216 7.245 1.00 95.88 89 PRO A N 1
ATOM 667 C CA . PRO A 1 89 ? -15.140 -2.491 5.888 1.00 95.88 89 PRO A CA 1
ATOM 668 C C . PRO A 1 89 ? -14.287 -3.750 5.740 1.00 95.88 89 PRO A C 1
ATOM 670 O O . PRO A 1 89 ? -13.281 -3.949 6.445 1.00 95.88 89 PRO A O 1
ATOM 673 N N . THR A 1 90 ? -14.650 -4.568 4.755 1.00 93.88 90 THR A N 1
ATOM 674 C CA . THR A 1 90 ? -13.885 -5.751 4.349 1.00 93.88 90 THR A CA 1
ATOM 675 C C . THR A 1 90 ? -13.427 -5.618 2.908 1.00 93.88 90 THR A C 1
ATOM 677 O O . THR A 1 90 ? -14.194 -5.194 2.050 1.00 93.88 90 THR A O 1
ATOM 680 N N . ILE A 1 91 ? -12.166 -5.956 2.630 1.00 95.56 91 ILE A N 1
ATOM 681 C CA . ILE A 1 91 ? -11.600 -5.895 1.278 1.00 95.56 91 ILE A CA 1
ATOM 682 C C . ILE A 1 91 ? -11.553 -7.303 0.688 1.00 95.56 91 ILE A C 1
ATOM 684 O O . ILE A 1 91 ? -10.947 -8.198 1.268 1.00 95.56 91 ILE A O 1
ATOM 688 N N . ASN A 1 92 ? -12.126 -7.458 -0.504 1.00 94.12 92 ASN A N 1
ATOM 689 C CA . ASN A 1 92 ? -12.123 -8.694 -1.287 1.00 94.12 92 ASN A CA 1
ATOM 690 C C . ASN A 1 92 ? -11.254 -8.602 -2.547 1.00 94.12 92 ASN A C 1
ATOM 692 O O . ASN A 1 92 ? -10.882 -9.637 -3.095 1.00 94.12 92 ASN A O 1
ATOM 696 N N . SER A 1 93 ? -10.930 -7.398 -3.030 1.00 94.38 93 SER A N 1
ATOM 697 C CA . SER A 1 93 ? -9.945 -7.207 -4.101 1.00 94.38 93 SER A CA 1
ATOM 698 C C . SER A 1 93 ? -9.402 -5.780 -4.132 1.00 94.38 93 SER A C 1
ATOM 700 O O . SER A 1 93 ? -10.090 -4.833 -3.749 1.00 94.38 93 SER A O 1
ATOM 702 N N . VAL A 1 94 ? -8.183 -5.628 -4.651 1.00 95.06 94 VAL A N 1
ATOM 703 C CA . VAL A 1 94 ? -7.528 -4.339 -4.915 1.00 95.06 94 VAL A CA 1
ATOM 704 C C . VAL A 1 94 ? -6.850 -4.437 -6.277 1.00 95.06 94 VAL A C 1
ATOM 706 O O . VAL A 1 94 ? -5.906 -5.212 -6.430 1.00 95.06 94 VAL A O 1
ATOM 709 N N . GLU A 1 95 ? -7.358 -3.700 -7.265 1.00 93.50 95 GLU A N 1
ATOM 710 C CA . GLU A 1 95 ? -6.940 -3.817 -8.665 1.00 93.50 95 GLU A CA 1
ATOM 711 C C . GLU A 1 95 ? -6.844 -2.451 -9.368 1.00 93.50 95 GLU A C 1
ATOM 713 O O . GLU A 1 95 ? -7.768 -1.643 -9.252 1.00 93.50 95 GLU A O 1
ATOM 718 N N . PRO A 1 96 ? -5.782 -2.192 -10.152 1.00 92.19 96 PRO A N 1
ATOM 719 C CA . PRO A 1 96 ? -4.578 -3.009 -10.289 1.00 92.19 96 PRO A CA 1
ATOM 720 C C . PRO A 1 96 ? -3.676 -2.890 -9.048 1.00 92.19 96 PRO A C 1
ATOM 722 O O . PRO A 1 96 ? -3.759 -1.927 -8.289 1.00 92.19 96 PRO A O 1
ATOM 725 N N . LYS A 1 97 ? -2.782 -3.866 -8.846 1.00 86.06 97 LYS A N 1
ATOM 726 C CA . LYS A 1 97 ? -1.798 -3.830 -7.748 1.00 86.06 97 LYS A CA 1
ATOM 727 C C . LYS A 1 97 ? -0.698 -2.787 -7.961 1.00 86.06 97 LYS A C 1
ATOM 729 O O . LYS A 1 97 ? -0.130 -2.313 -6.986 1.00 86.06 97 LYS A O 1
ATOM 734 N N . VAL A 1 98 ? -0.445 -2.383 -9.206 1.00 87.50 98 VAL A N 1
ATOM 735 C CA . VAL A 1 98 ? 0.484 -1.303 -9.565 1.00 87.50 98 VAL A CA 1
ATOM 736 C C . VAL A 1 98 ? -0.292 -0.195 -10.263 1.00 87.50 98 VAL A C 1
ATOM 738 O O . VAL A 1 98 ? -0.985 -0.453 -11.246 1.00 87.50 98 VAL A O 1
ATOM 741 N N . VAL A 1 99 ? -0.171 1.033 -9.764 1.00 91.12 99 VAL A N 1
ATOM 742 C CA . VAL A 1 99 ? -0.938 2.188 -10.239 1.00 91.12 99 VAL A CA 1
ATOM 743 C C . VAL A 1 99 ? -0.002 3.344 -10.571 1.00 91.12 99 VAL A C 1
ATOM 745 O O . VAL A 1 99 ? 0.890 3.670 -9.792 1.00 91.12 99 VAL A O 1
ATOM 748 N N . TYR A 1 100 ? -0.208 3.983 -11.719 1.00 90.31 100 TYR A N 1
ATOM 749 C CA . TYR A 1 100 ? 0.611 5.110 -12.161 1.00 90.31 100 TYR A CA 1
ATOM 750 C C . TYR A 1 100 ? 0.106 6.434 -11.580 1.00 90.31 100 TYR A C 1
ATOM 752 O O . TYR A 1 100 ? -1.096 6.703 -11.585 1.00 90.31 100 TYR A O 1
ATOM 760 N N . LEU A 1 101 ? 1.019 7.282 -11.107 1.00 9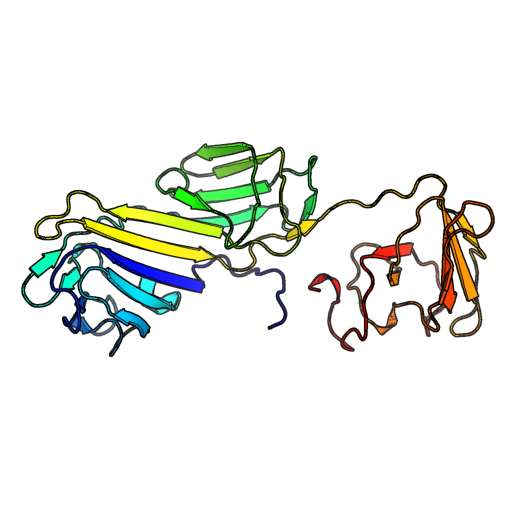1.00 101 LEU A N 1
ATOM 761 C CA . LEU A 1 101 ? 0.694 8.647 -10.690 1.00 91.00 101 LEU A CA 1
ATOM 762 C C . LEU A 1 101 ? 0.062 9.447 -11.837 1.00 91.00 101 LEU A C 1
ATOM 764 O O . LEU A 1 101 ? 0.496 9.372 -12.985 1.00 91.00 101 LEU A O 1
ATOM 768 N N . GLY A 1 102 ? -0.952 10.244 -11.509 1.00 87.50 102 GLY A N 1
ATOM 769 C CA . GLY A 1 102 ? -1.643 11.171 -12.406 1.00 87.50 102 GLY A CA 1
ATOM 770 C C . GLY A 1 102 ? -2.606 10.520 -13.401 1.00 87.50 102 GLY A C 1
ATOM 771 O O . GLY A 1 102 ? -3.648 11.100 -13.688 1.00 87.50 102 GLY A O 1
ATOM 772 N N . THR A 1 103 ? -2.293 9.326 -13.906 1.00 87.25 103 THR A N 1
ATOM 773 C CA . THR A 1 103 ? -3.056 8.661 -14.979 1.00 87.25 103 THR A CA 1
ATOM 774 C C . THR A 1 103 ? -3.711 7.352 -14.549 1.00 87.25 103 THR A C 1
ATOM 776 O O . THR A 1 103 ? -4.680 6.918 -15.170 1.00 87.25 103 THR A O 1
ATOM 779 N N . GLY A 1 104 ? -3.198 6.712 -13.499 1.00 88.81 104 GLY A N 1
ATOM 780 C CA . GLY A 1 104 ? -3.704 5.444 -13.002 1.00 88.81 104 GLY A CA 1
ATOM 781 C C . GLY A 1 104 ? -5.009 5.585 -12.220 1.00 88.81 104 GLY A C 1
ATOM 782 O O . GLY A 1 104 ? -5.285 6.602 -11.579 1.00 88.81 104 GLY A O 1
ATOM 783 N N . GLN A 1 105 ? -5.792 4.510 -12.247 1.00 95.12 105 GLN A N 1
ATOM 784 C CA . GLN A 1 105 ? -6.988 4.334 -11.432 1.00 95.12 105 GLN A CA 1
ATOM 785 C C . GLN A 1 105 ? -6.851 3.049 -10.617 1.00 95.12 105 GLN A C 1
ATOM 787 O O . GLN A 1 105 ? -6.387 2.036 -11.136 1.00 95.12 105 GLN A O 1
ATOM 792 N N . LEU A 1 106 ? -7.294 3.094 -9.364 1.00 95.75 106 LEU A N 1
ATOM 793 C CA . LEU A 1 106 ? -7.369 1.964 -8.444 1.00 95.75 106 LEU A CA 1
ATOM 794 C C . LEU A 1 106 ? -8.831 1.657 -8.120 1.00 95.75 106 LEU A C 1
ATOM 796 O O . LEU A 1 106 ? -9.637 2.565 -7.929 1.00 95.75 106 LEU A O 1
ATOM 800 N N . THR A 1 107 ? -9.174 0.378 -8.031 1.00 97.56 107 THR A N 1
ATOM 801 C CA . THR A 1 107 ? -10.487 -0.100 -7.597 1.00 97.56 107 THR A CA 1
ATOM 802 C C . THR A 1 107 ? -10.319 -1.070 -6.436 1.00 97.56 107 THR A C 1
ATOM 804 O O . THR A 1 107 ? -9.629 -2.082 -6.551 1.00 97.56 107 THR A O 1
ATOM 807 N N . ILE A 1 108 ? -10.981 -0.775 -5.323 1.00 97.62 108 ILE A N 1
ATOM 808 C CA . ILE A 1 108 ? -11.073 -1.638 -4.145 1.00 97.62 108 ILE A CA 1
ATOM 809 C C . ILE A 1 108 ? -12.495 -2.196 -4.118 1.00 97.62 108 ILE A C 1
ATOM 811 O O . ILE A 1 108 ? -13.441 -1.414 -4.162 1.00 97.62 108 ILE A O 1
ATOM 815 N N . LYS A 1 109 ? -12.670 -3.518 -4.057 1.00 97.81 109 LYS A N 1
ATOM 816 C CA . LYS A 1 109 ? -13.993 -4.158 -3.919 1.00 97.81 109 LYS A CA 1
ATOM 817 C C . LYS A 1 109 ? -14.096 -4.876 -2.588 1.00 97.81 109 LYS A C 1
ATOM 819 O O . LYS A 1 109 ? -13.092 -5.369 -2.072 1.00 97.81 109 LYS A O 1
ATOM 824 N N . GLY A 1 110 ? -15.304 -4.956 -2.047 1.00 96.94 110 GLY A N 1
ATOM 825 C CA . GLY A 1 110 ? -15.497 -5.383 -0.670 1.00 96.94 110 GLY A CA 1
ATOM 826 C C . GLY A 1 110 ? -16.936 -5.287 -0.186 1.00 96.94 110 GLY A C 1
ATOM 827 O O . GLY A 1 110 ? -17.864 -5.324 -0.993 1.00 96.94 110 GLY A O 1
ATOM 828 N N . SER A 1 111 ? -17.095 -5.164 1.129 1.00 97.25 111 SER A N 1
ATOM 829 C CA . SER A 1 111 ? -18.357 -4.817 1.790 1.00 97.25 111 SER A CA 1
ATOM 830 C C . SER A 1 111 ? -18.162 -3.629 2.722 1.00 97.25 111 SER A C 1
ATOM 832 O O . SER A 1 111 ? -17.064 -3.438 3.255 1.00 97.25 111 SER A O 1
ATOM 834 N N . ASP A 1 112 ? -19.237 -2.871 2.935 1.00 97.44 112 ASP A N 1
ATOM 835 C CA . ASP A 1 112 ? -19.319 -1.761 3.886 1.00 97.44 112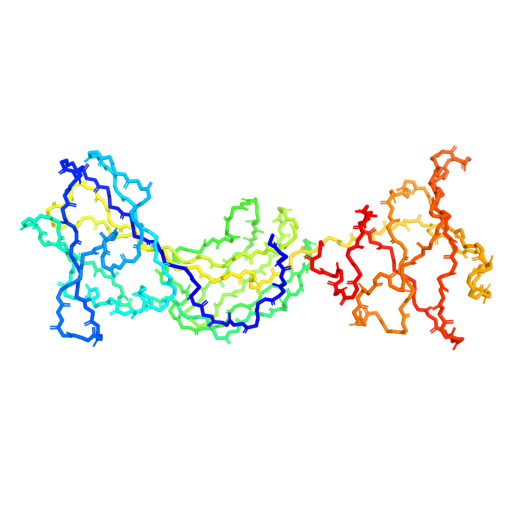 ASP A CA 1
ATOM 836 C C . ASP A 1 112 ? -18.243 -0.679 3.679 1.00 97.44 112 ASP A C 1
ATOM 838 O O . ASP A 1 112 ? -17.841 0.020 4.609 1.00 97.44 112 ASP A O 1
ATOM 842 N N . LEU A 1 113 ? -17.737 -0.543 2.451 1.00 97.12 113 LEU A N 1
ATOM 843 C CA . LEU A 1 113 ? -16.556 0.263 2.143 1.00 97.12 113 LEU A CA 1
ATOM 844 C C . LEU A 1 113 ? -16.785 1.780 2.271 1.00 97.12 113 LEU A C 1
ATOM 846 O O . LEU A 1 113 ? -15.822 2.542 2.352 1.00 97.12 113 LEU A O 1
ATOM 850 N N . ASP A 1 114 ? -18.040 2.222 2.301 1.00 96.06 114 ASP A N 1
ATOM 851 C CA . ASP A 1 114 ? -18.464 3.617 2.460 1.00 96.06 114 ASP A CA 1
ATOM 852 C C . ASP A 1 114 ? -18.736 4.013 3.923 1.00 96.06 114 ASP A C 1
ATOM 854 O O . ASP A 1 114 ? -19.089 5.163 4.191 1.00 96.06 114 ASP A O 1
ATOM 858 N N . LYS A 1 115 ? -18.599 3.079 4.873 1.00 94.50 115 LYS A N 1
ATOM 859 C CA . LYS A 1 115 ? -19.003 3.293 6.271 1.00 94.50 115 LYS A CA 1
ATOM 860 C C . LYS A 1 115 ? -17.943 3.975 7.131 1.00 94.50 115 LYS A C 1
ATOM 862 O O . LYS A 1 115 ? -18.295 4.584 8.137 1.00 94.50 115 LYS A O 1
ATOM 867 N N . ASP A 1 116 ? -16.668 3.896 6.751 1.00 95.56 116 ASP A N 1
ATOM 868 C CA . ASP A 1 116 ? -15.547 4.369 7.570 1.00 95.56 116 ASP A CA 1
ATOM 869 C C . ASP A 1 116 ? -14.550 5.228 6.797 1.00 95.56 116 ASP A C 1
ATOM 871 O O . ASP A 1 116 ? -14.457 5.202 5.569 1.00 95.56 116 ASP A O 1
ATOM 875 N N . LYS A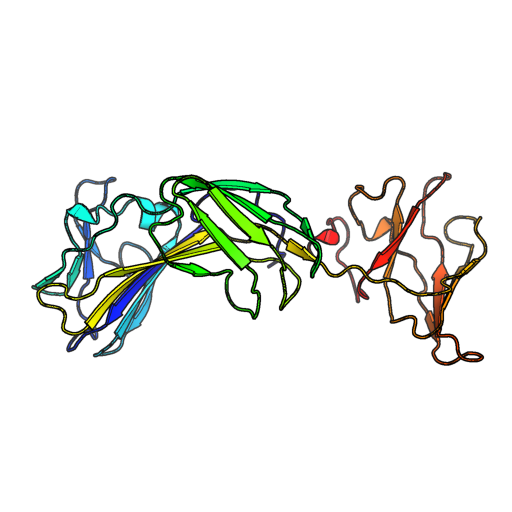 1 117 ? -13.744 5.992 7.541 1.00 95.44 117 LYS A N 1
ATOM 876 C CA . LYS A 1 117 ? -12.736 6.865 6.946 1.00 95.44 117 LYS A CA 1
ATOM 877 C C . LYS A 1 117 ? -11.585 6.042 6.367 1.00 95.44 117 LYS A C 1
ATOM 879 O O . LYS A 1 117 ? -10.886 5.348 7.106 1.00 95.44 117 LYS A O 1
ATOM 884 N N . LEU A 1 118 ? -11.341 6.212 5.071 1.00 96.00 118 LEU A N 1
ATOM 885 C CA . LEU A 1 118 ? -10.221 5.623 4.339 1.00 96.00 118 LEU A CA 1
ATOM 886 C C . LEU A 1 118 ? -8.947 6.481 4.442 1.00 96.00 118 LEU A C 1
ATOM 888 O O . LEU A 1 118 ? -8.996 7.708 4.326 1.00 96.00 118 LEU A O 1
ATOM 892 N N . SER A 1 119 ? -7.795 5.835 4.610 1.00 95.12 119 SER A N 1
ATOM 893 C CA . SER A 1 119 ? -6.466 6.418 4.390 1.00 95.12 119 SER A CA 1
ATOM 894 C C . SER A 1 119 ? -5.458 5.363 3.917 1.00 95.12 119 SER A C 1
ATOM 896 O O . SER A 1 119 ? -5.743 4.166 3.967 1.00 95.12 119 SER A O 1
ATOM 898 N N . PHE A 1 120 ? -4.275 5.799 3.461 1.00 93.69 120 PHE A N 1
ATOM 899 C CA . PHE A 1 120 ? -3.310 4.934 2.764 1.00 93.69 120 PHE A CA 1
ATOM 900 C C . PHE A 1 120 ? -1.971 4.716 3.492 1.00 93.69 120 PHE A C 1
ATOM 902 O O . PHE A 1 120 ? -0.931 4.494 2.879 1.00 93.69 120 PHE A O 1
ATOM 909 N N . GLY A 1 121 ? -1.980 4.778 4.826 1.00 86.81 121 GLY A N 1
ATOM 910 C CA . GLY A 1 121 ? -0.761 4.686 5.632 1.00 86.81 121 GLY A CA 1
ATOM 911 C C . GLY A 1 121 ? -0.186 6.051 6.005 1.00 86.81 121 GLY A C 1
ATOM 912 O O . GLY A 1 121 ? -0.923 7.020 6.190 1.00 86.81 121 GLY A O 1
ATOM 913 N N . GLN A 1 122 ? 1.130 6.098 6.207 1.00 75.19 122 GLN A N 1
ATOM 914 C CA . GLN A 1 122 ? 1.869 7.337 6.449 1.00 75.19 122 GLN A CA 1
ATOM 915 C C . GLN A 1 122 ? 2.393 7.835 5.105 1.00 75.19 122 GLN A C 1
ATOM 917 O O . GLN A 1 122 ? 3.167 7.125 4.475 1.00 75.19 122 GLN A O 1
ATOM 922 N N . GLY A 1 123 ? 1.968 9.019 4.672 1.00 82.56 123 GLY A N 1
ATOM 923 C CA . GLY A 1 123 ? 2.328 9.536 3.357 1.00 82.56 123 GLY A CA 1
ATOM 924 C C . GLY A 1 123 ? 1.494 10.742 2.954 1.00 82.56 123 GLY A C 1
ATOM 925 O O . GLY A 1 123 ? 0.686 11.253 3.736 1.00 82.56 123 GLY A O 1
ATOM 926 N N . SER A 1 124 ? 1.713 11.194 1.725 1.00 88.31 124 SER A N 1
ATOM 927 C CA . SER A 1 124 ? 0.969 12.282 1.090 1.00 88.31 124 SER A CA 1
ATOM 928 C C . SER A 1 124 ? 0.030 11.788 -0.012 1.00 88.31 124 SER A C 1
ATOM 930 O O . SER A 1 124 ? -0.564 12.621 -0.702 1.00 88.31 124 SER A O 1
ATOM 932 N N . LEU A 1 125 ? -0.121 10.464 -0.168 1.00 91.19 125 LEU A N 1
ATOM 933 C CA . LEU A 1 125 ? -0.978 9.859 -1.175 1.00 91.19 125 LEU A CA 1
ATOM 934 C C . LEU A 1 125 ? -2.397 10.414 -1.100 1.00 91.19 125 LEU A C 1
ATOM 936 O O . LEU A 1 125 ? -3.060 10.378 -0.060 1.00 91.19 125 LEU A O 1
ATOM 940 N N . ASN A 1 126 ? -2.864 10.899 -2.239 1.00 92.25 126 ASN A N 1
ATOM 941 C CA . ASN A 1 126 ? -4.173 11.494 -2.392 1.00 92.25 126 ASN A CA 1
ATOM 942 C C . ASN A 1 126 ? -4.766 11.124 -3.755 1.00 92.25 126 ASN A C 1
ATOM 944 O O . ASN A 1 126 ? -4.064 10.676 -4.660 1.00 92.25 126 ASN A O 1
ATOM 948 N N . GLY A 1 127 ? -6.064 11.333 -3.909 1.00 93.38 127 GLY A N 1
ATOM 949 C CA . GLY A 1 127 ? -6.787 11.103 -5.147 1.00 93.38 127 GLY A CA 1
ATOM 950 C C . GLY A 1 127 ? -8.258 11.455 -4.990 1.00 93.38 127 GLY A C 1
ATOM 951 O O . GLY A 1 127 ? -8.745 11.736 -3.894 1.00 93.38 127 GLY A O 1
ATOM 952 N N . ASN A 1 128 ? -8.981 11.412 -6.098 1.00 95.81 128 ASN A N 1
ATOM 953 C CA . ASN A 1 128 ? -10.430 11.511 -6.083 1.00 95.81 128 ASN A CA 1
ATOM 954 C C . ASN A 1 128 ? -10.994 10.157 -5.661 1.00 95.81 128 ASN A C 1
ATOM 956 O O . ASN A 1 128 ? -10.895 9.193 -6.420 1.00 95.81 128 ASN A O 1
ATOM 960 N N . ILE A 1 129 ? -11.547 10.101 -4.452 1.00 96.06 129 ILE A N 1
ATOM 961 C CA . ILE A 1 129 ? -12.107 8.892 -3.846 1.00 96.06 129 ILE A CA 1
ATOM 962 C C . ILE A 1 129 ? -13.621 8.909 -4.053 1.00 96.06 129 ILE A C 1
ATOM 964 O O . ILE A 1 129 ? -14.296 9.817 -3.569 1.00 96.06 129 ILE A O 1
ATOM 968 N N . ASP A 1 130 ? -14.137 7.895 -4.741 1.00 96.69 130 ASP A N 1
ATOM 969 C CA . ASP A 1 130 ? -15.566 7.681 -4.975 1.00 96.69 130 ASP A CA 1
ATOM 970 C C . ASP A 1 130 ? -15.999 6.352 -4.326 1.00 96.69 130 ASP A C 1
ATOM 972 O O . ASP A 1 130 ? -15.790 5.280 -4.912 1.00 96.69 130 ASP A O 1
ATOM 976 N N . PRO A 1 131 ? -16.478 6.385 -3.066 1.00 96.56 131 PRO A N 1
ATOM 977 C CA . PRO A 1 131 ? -16.869 5.194 -2.330 1.00 96.56 131 PRO A CA 1
ATOM 978 C C . PRO A 1 131 ? -18.348 4.837 -2.539 1.00 96.56 131 PRO A C 1
ATOM 980 O O . PRO A 1 131 ? -19.242 5.679 -2.510 1.00 96.56 131 PRO A O 1
ATOM 983 N N . THR A 1 132 ? -18.604 3.540 -2.635 1.00 97.56 132 THR A N 1
ATOM 984 C CA . THR A 1 132 ? -19.912 2.897 -2.482 1.00 97.56 132 THR A CA 1
ATOM 985 C C . THR A 1 132 ? -19.778 1.775 -1.457 1.00 97.56 132 THR A C 1
ATOM 987 O O . THR A 1 132 ? -18.666 1.364 -1.133 1.00 97.56 132 THR A O 1
ATOM 990 N N . ASP A 1 133 ? -20.898 1.220 -1.004 1.00 97.19 133 ASP A N 1
ATOM 991 C CA . ASP A 1 133 ? -20.914 0.099 -0.057 1.00 97.19 133 ASP A CA 1
ATOM 992 C C . ASP A 1 133 ? -20.037 -1.097 -0.493 1.00 97.19 133 ASP A C 1
ATOM 994 O O . ASP A 1 133 ? -19.362 -1.707 0.329 1.00 97.19 133 ASP A O 1
ATOM 998 N N . SER A 1 134 ? -19.965 -1.394 -1.797 1.00 97.75 134 SER A N 1
ATOM 999 C CA . SER A 1 134 ? -19.255 -2.581 -2.316 1.00 97.75 134 SER A CA 1
ATOM 1000 C C . SER A 1 134 ? -17.978 -2.285 -3.109 1.00 97.75 134 SER A C 1
ATOM 1002 O O . SER A 1 134 ? -17.221 -3.202 -3.442 1.00 97.75 134 SER A O 1
ATOM 1004 N N . GLN A 1 135 ? -17.724 -1.015 -3.431 1.00 98.00 135 GLN A N 1
ATOM 1005 C CA . GLN A 1 135 ? -16.601 -0.612 -4.271 1.00 98.00 135 GLN A CA 1
ATOM 1006 C C . GLN A 1 135 ? -16.133 0.807 -3.946 1.00 98.00 135 GLN A C 1
ATOM 1008 O O . GLN A 1 135 ? -16.953 1.712 -3.847 1.00 98.00 135 GLN A O 1
ATOM 1013 N N . ILE A 1 136 ? -14.819 1.020 -3.888 1.00 98.19 136 ILE A N 1
ATOM 1014 C CA . ILE A 1 136 ? -14.189 2.344 -3.898 1.00 98.19 136 ILE A CA 1
ATOM 1015 C C . ILE A 1 136 ? -13.362 2.470 -5.173 1.00 98.19 136 ILE A C 1
ATOM 1017 O O . ILE A 1 136 ? -12.495 1.634 -5.439 1.00 98.19 136 ILE A O 1
ATOM 1021 N N . THR A 1 137 ? -13.589 3.532 -5.938 1.00 97.81 137 THR A N 1
ATOM 1022 C CA . THR A 1 137 ? -12.735 3.898 -7.071 1.00 97.81 137 THR A CA 1
ATOM 1023 C C . THR A 1 137 ? -11.898 5.118 -6.708 1.00 97.81 137 THR A C 1
ATOM 1025 O O . THR A 1 137 ? -12.410 6.102 -6.181 1.00 97.81 137 THR A O 1
ATOM 1028 N N . ILE A 1 138 ? -10.595 5.049 -6.976 1.00 96.62 138 ILE A N 1
ATOM 1029 C CA . ILE A 1 138 ? -9.643 6.126 -6.704 1.00 96.62 138 ILE A CA 1
ATOM 1030 C C . ILE A 1 138 ? -8.983 6.508 -8.022 1.00 96.62 138 ILE A C 1
ATOM 1032 O O . ILE A 1 138 ? -8.366 5.674 -8.683 1.00 96.62 138 ILE A O 1
ATOM 1036 N N . SER A 1 139 ? -9.123 7.770 -8.406 1.00 95.81 139 SER A N 1
ATOM 1037 C CA . SER A 1 139 ? -8.577 8.333 -9.646 1.00 95.81 139 SER A CA 1
ATOM 1038 C C . SER A 1 139 ? -7.729 9.568 -9.352 1.00 95.81 139 SER A C 1
ATOM 1040 O O . SER A 1 139 ? -7.723 10.061 -8.224 1.00 95.81 139 SER A O 1
ATOM 1042 N N . ASN A 1 140 ? -7.006 10.076 -10.356 1.00 94.25 140 ASN A N 1
ATOM 1043 C CA . ASN A 1 140 ? -6.139 11.256 -10.223 1.00 94.25 140 ASN A CA 1
ATOM 1044 C C . ASN A 1 140 ? -5.149 11.125 -9.051 1.00 94.25 140 ASN A C 1
ATOM 1046 O O . ASN A 1 140 ? -4.979 12.044 -8.248 1.00 94.25 140 ASN A O 1
ATOM 1050 N N . ILE A 1 141 ? -4.541 9.942 -8.931 1.00 94.25 141 ILE A N 1
ATOM 1051 C CA . ILE A 1 141 ? -3.666 9.603 -7.809 1.00 94.25 141 ILE A CA 1
ATOM 1052 C C . ILE A 1 141 ? -2.427 10.503 -7.833 1.00 94.25 141 ILE A C 1
ATOM 1054 O O . ILE A 1 141 ? -1.780 10.670 -8.866 1.00 94.25 141 ILE A O 1
ATOM 1058 N N . SER A 1 142 ? -2.098 11.085 -6.687 1.00 93.44 142 SER A N 1
ATOM 1059 C CA . SER A 1 142 ? -0.987 12.018 -6.483 1.00 93.44 142 SER A CA 1
ATOM 1060 C C . SER A 1 142 ? -0.319 11.764 -5.129 1.00 93.44 142 SER A C 1
ATOM 1062 O O . SER A 1 142 ? -0.865 11.031 -4.308 1.00 93.44 142 SER A O 1
ATOM 1064 N N . GLY A 1 143 ? 0.842 12.374 -4.882 1.00 91.12 143 GLY A N 1
ATOM 1065 C CA . GLY A 1 143 ? 1.582 12.222 -3.627 1.00 91.12 143 GLY A CA 1
ATOM 1066 C C . GLY A 1 143 ? 2.794 11.307 -3.772 1.00 91.12 143 GLY A C 1
ATOM 1067 O O . GLY A 1 143 ? 3.492 11.350 -4.786 1.00 91.12 143 GLY A O 1
ATOM 1068 N N . ASP A 1 144 ? 3.074 10.520 -2.739 1.00 88.94 144 ASP A N 1
ATOM 1069 C CA . ASP A 1 144 ? 4.242 9.652 -2.650 1.00 88.94 144 ASP A CA 1
ATOM 1070 C C . ASP A 1 144 ? 4.096 8.322 -3.415 1.00 88.94 144 ASP A C 1
ATOM 1072 O O . ASP A 1 144 ? 3.029 7.711 -3.501 1.00 88.94 144 ASP A O 1
ATOM 1076 N N . THR A 1 145 ? 5.214 7.865 -3.986 1.00 88.12 145 THR A N 1
ATOM 1077 C CA . THR A 1 145 ? 5.333 6.564 -4.662 1.00 88.12 145 THR A CA 1
ATOM 1078 C C . THR A 1 145 ? 5.731 5.463 -3.676 1.00 88.12 145 THR A C 1
ATOM 1080 O O . THR A 1 145 ? 6.154 5.733 -2.554 1.00 88.12 145 THR A O 1
ATOM 1083 N N . GLY A 1 146 ? 5.624 4.204 -4.102 1.00 85.50 146 GLY A N 1
ATOM 1084 C CA . GLY A 1 146 ? 5.970 3.033 -3.299 1.00 85.50 146 GLY A CA 1
ATOM 1085 C C . GLY A 1 146 ? 4.747 2.263 -2.811 1.00 85.50 146 GLY A C 1
ATOM 1086 O O . GLY A 1 146 ? 3.663 2.375 -3.381 1.00 85.50 146 GLY A O 1
ATOM 1087 N N . PHE A 1 147 ? 4.954 1.413 -1.804 1.00 87.62 147 PHE A N 1
ATOM 1088 C CA . PHE A 1 147 ? 3.904 0.567 -1.237 1.00 87.62 147 PHE A CA 1
ATOM 1089 C C . PHE A 1 147 ? 3.001 1.341 -0.292 1.00 87.62 147 PHE A C 1
ATOM 1091 O O . PHE A 1 147 ? 3.472 1.945 0.678 1.00 87.62 147 PHE A O 1
ATOM 1098 N N . HIS A 1 148 ? 1.704 1.198 -0.523 1.00 91.38 148 HIS A N 1
ATOM 1099 C CA . HIS A 1 148 ? 0.663 1.837 0.260 1.00 91.38 148 HIS A CA 1
ATOM 1100 C C . HIS A 1 148 ? -0.168 0.802 1.004 1.00 91.38 148 HIS A C 1
ATOM 1102 O O . HIS A 1 148 ? -0.487 -0.278 0.494 1.00 91.38 148 HIS A O 1
ATOM 1108 N N . ASP A 1 149 ? -0.489 1.137 2.247 1.00 93.44 149 ASP A N 1
ATOM 1109 C CA . ASP A 1 149 ? -1.425 0.364 3.052 1.00 93.44 149 ASP A CA 1
ATOM 1110 C C . ASP A 1 149 ? -2.847 0.839 2.741 1.00 93.44 149 ASP A C 1
ATOM 1112 O O . ASP A 1 149 ? -3.046 1.905 2.168 1.00 93.44 149 ASP A O 1
ATOM 1116 N N . ILE A 1 150 ? -3.855 0.072 3.136 1.00 95.62 150 ILE A N 1
ATOM 1117 C CA . ILE A 1 150 ? -5.236 0.552 3.203 1.00 95.62 150 ILE A CA 1
ATOM 1118 C C . ILE A 1 150 ? -5.660 0.508 4.664 1.00 95.62 150 ILE A C 1
ATOM 1120 O O . ILE A 1 150 ? -5.556 -0.528 5.323 1.00 95.62 150 ILE A O 1
ATOM 1124 N N . ILE A 1 151 ? -6.118 1.641 5.187 1.00 96.44 151 ILE A N 1
ATOM 1125 C CA . ILE A 1 151 ? -6.538 1.784 6.576 1.00 96.44 151 ILE A CA 1
ATOM 1126 C C . ILE A 1 151 ? -7.965 2.309 6.601 1.00 96.44 151 ILE A C 1
ATOM 1128 O O . ILE A 1 151 ? -8.244 3.394 6.097 1.00 96.44 151 ILE A O 1
ATOM 1132 N N . PHE A 1 152 ? -8.843 1.566 7.263 1.00 97.06 152 PHE A N 1
ATOM 1133 C CA . PHE A 1 152 ? -10.168 2.049 7.631 1.00 97.06 152 PHE A CA 1
ATOM 1134 C C . PHE A 1 152 ? -10.161 2.470 9.097 1.00 97.06 152 PHE A C 1
ATOM 1136 O O . PHE A 1 152 ? -9.645 1.746 9.955 1.00 97.06 152 PHE A O 1
ATOM 1143 N N . THR A 1 153 ? -10.691 3.661 9.370 1.00 96.62 153 THR A N 1
ATOM 1144 C CA . THR A 1 153 ? -10.759 4.274 10.700 1.00 96.62 153 THR A CA 1
ATOM 1145 C C . THR A 1 153 ? -12.202 4.579 11.063 1.00 96.62 153 THR A C 1
ATOM 1147 O O . THR A 1 153 ? -12.858 5.355 10.366 1.00 96.62 153 THR A O 1
ATOM 1150 N N . ARG A 1 154 ? -12.640 4.033 12.198 1.00 95.00 154 ARG A N 1
ATOM 1151 C CA . ARG A 1 154 ? -13.928 4.325 12.815 1.00 95.00 154 ARG A CA 1
ATOM 1152 C C . ARG A 1 154 ? -13.744 5.137 14.085 1.00 95.00 154 ARG A C 1
ATOM 1154 O O . ARG A 1 154 ? -13.077 4.676 15.013 1.00 95.00 154 ARG A O 1
ATOM 1161 N N . ASP A 1 155 ? -14.388 6.296 14.142 1.00 93.56 155 ASP A N 1
ATOM 1162 C CA . ASP A 1 155 ? -14.439 7.143 15.333 1.00 93.56 155 ASP A CA 1
ATOM 1163 C C . ASP A 1 155 ? -15.795 6.949 16.030 1.00 93.56 155 ASP A C 1
ATOM 1165 O O . ASP A 1 155 ? -16.832 7.383 15.539 1.00 93.56 155 ASP A O 1
ATOM 1169 N N . ASN A 1 156 ? -15.786 6.319 17.203 1.00 90.25 156 ASN A N 1
ATOM 1170 C CA . ASN A 1 156 ? -16.949 6.219 18.079 1.00 90.25 156 ASN A CA 1
ATOM 1171 C C . ASN A 1 156 ? -16.974 7.440 19.006 1.00 90.25 156 ASN A C 1
ATOM 1173 O O . ASN A 1 156 ? -16.197 7.520 19.962 1.00 90.25 156 ASN A O 1
ATOM 1177 N N . THR A 1 157 ? -17.840 8.407 18.703 1.00 83.25 157 THR A N 1
ATOM 1178 C CA . THR A 1 157 ? -18.003 9.658 19.466 1.00 83.25 157 THR A CA 1
ATOM 1179 C C . THR A 1 157 ? -19.274 9.655 20.308 1.00 83.25 157 THR A C 1
ATOM 1181 O O . THR A 1 157 ? -20.243 8.993 19.950 1.00 83.25 157 THR A O 1
ATOM 1184 N N . GLY A 1 158 ? -19.309 10.453 21.381 1.00 68.38 158 GLY A N 1
ATOM 1185 C CA . GLY A 1 158 ? -20.499 10.562 22.236 1.00 68.38 158 GLY A CA 1
ATOM 1186 C C . GLY A 1 158 ? -20.773 9.290 23.036 1.00 68.38 158 GLY A C 1
ATOM 1187 O O . GLY A 1 158 ? -21.920 8.999 23.366 1.00 68.38 158 GLY A O 1
ATOM 1188 N N . VAL A 1 159 ? -19.721 8.518 23.308 1.00 69.19 159 VAL A N 1
ATOM 1189 C CA . VAL A 1 159 ? -19.832 7.252 24.018 1.00 69.19 159 VAL A CA 1
ATOM 1190 C C . VAL A 1 159 ? -20.055 7.514 25.501 1.00 69.19 159 VAL A C 1
ATOM 1192 O O . VAL A 1 159 ? -19.371 8.334 26.114 1.00 69.19 159 VAL A O 1
ATOM 1195 N N . GLU A 1 160 ? -21.021 6.811 26.083 1.00 65.00 160 GLU A N 1
ATOM 1196 C CA . GLU A 1 160 ? -21.343 6.944 27.497 1.00 65.00 160 GLU A CA 1
ATOM 1197 C C . GLU A 1 160 ? -20.097 6.687 28.363 1.00 65.00 160 GLU A C 1
ATOM 1199 O O . GLU A 1 160 ? -19.305 5.782 28.096 1.00 65.00 160 GLU A O 1
ATOM 1204 N N . HIS A 1 161 ? -19.906 7.516 29.391 1.00 63.75 161 HIS A N 1
ATOM 1205 C CA . HIS A 1 161 ? -18.787 7.444 30.341 1.00 63.75 161 HIS A CA 1
ATOM 1206 C C . HIS A 1 161 ? -17.382 7.750 29.793 1.00 63.75 161 HIS A C 1
ATOM 1208 O O . HIS A 1 161 ? -16.414 7.682 30.551 1.00 63.75 161 HIS A O 1
ATOM 1214 N N . VAL A 1 162 ? -17.258 8.161 28.529 1.00 66.62 162 VAL A N 1
ATOM 1215 C CA . VAL A 1 162 ? -15.999 8.628 27.939 1.00 66.62 162 VAL A CA 1
ATOM 1216 C C . VAL A 1 162 ? -16.193 10.068 27.482 1.00 66.62 162 VAL A C 1
ATOM 1218 O O . VAL A 1 162 ? -17.002 10.350 26.608 1.00 66.62 162 VAL A O 1
ATOM 1221 N N . SER A 1 163 ? -15.454 11.011 28.068 1.00 68.12 163 SER A N 1
ATOM 1222 C CA . SER A 1 163 ? -15.513 12.424 27.656 1.00 68.12 163 SER A CA 1
ATOM 1223 C C . SER A 1 163 ? -14.910 12.680 26.267 1.00 68.12 163 SER A C 1
ATOM 1225 O O . SER A 1 163 ? -15.109 13.756 25.708 1.00 68.12 163 SER A O 1
ATOM 1227 N N . GLY A 1 164 ? -14.166 11.710 25.728 1.00 79.00 164 GLY A N 1
ATOM 1228 C CA . GLY A 1 164 ? -13.555 11.742 24.404 1.00 79.00 164 GLY A CA 1
ATOM 1229 C C . GLY A 1 164 ? -14.228 10.800 23.402 1.00 79.00 164 GLY A C 1
ATOM 1230 O O . GLY A 1 164 ? -15.442 10.830 23.196 1.00 79.00 164 GLY A O 1
ATOM 1231 N N . LYS A 1 165 ? -13.413 9.987 22.730 1.00 89.31 165 LYS A N 1
ATOM 1232 C CA . LYS A 1 165 ? -13.824 9.072 21.662 1.00 89.31 165 LYS A CA 1
ATOM 1233 C C . LYS A 1 165 ? -13.041 7.766 21.731 1.00 89.31 165 LYS A C 1
ATOM 1235 O O . LYS A 1 165 ? -11.924 7.731 22.250 1.00 89.31 165 LYS A O 1
ATOM 1240 N N . VAL A 1 166 ? -13.605 6.711 21.151 1.00 92.50 166 VAL A N 1
ATOM 1241 C CA . VAL A 1 166 ? -12.876 5.467 20.883 1.00 92.50 166 VAL A CA 1
ATOM 1242 C C . VAL A 1 166 ? -12.640 5.341 19.390 1.00 92.50 166 VAL A C 1
ATOM 1244 O O . VAL A 1 166 ? -13.585 5.315 18.608 1.00 92.50 166 VAL A O 1
ATOM 1247 N N . THR A 1 167 ? -11.379 5.245 18.988 1.00 95.12 167 THR A N 1
ATOM 1248 C CA . THR A 1 167 ? -11.004 5.079 17.585 1.00 95.12 167 THR A CA 1
ATOM 1249 C C . THR A 1 167 ? -10.530 3.655 17.332 1.00 95.12 167 THR A C 1
ATOM 1251 O O . THR A 1 167 ? -9.599 3.182 17.988 1.00 95.12 167 THR A O 1
ATOM 1254 N N . ILE A 1 168 ? -11.139 2.984 16.358 1.00 95.62 168 ILE A N 1
ATOM 1255 C CA . ILE A 1 168 ? -10.749 1.645 15.906 1.00 95.62 168 ILE A CA 1
ATOM 1256 C C . ILE A 1 168 ? -10.173 1.769 14.499 1.00 95.62 168 ILE A C 1
ATOM 1258 O O . ILE A 1 168 ? -10.785 2.380 13.623 1.00 95.62 168 ILE A O 1
ATOM 1262 N N . ARG A 1 169 ? -8.992 1.190 14.263 1.00 96.31 169 ARG A N 1
ATOM 1263 C CA . ARG A 1 169 ? -8.399 1.110 12.919 1.00 96.31 169 ARG A CA 1
ATOM 1264 C C . ARG A 1 169 ? -8.078 -0.316 12.537 1.00 96.31 169 ARG A C 1
ATOM 1266 O O . ARG A 1 169 ? -7.513 -1.054 13.344 1.00 96.31 169 ARG A O 1
ATOM 1273 N N . ARG A 1 170 ? -8.361 -0.663 11.283 1.00 95.75 170 ARG A N 1
ATOM 1274 C CA . ARG A 1 170 ? -7.936 -1.922 10.662 1.00 95.75 170 ARG A CA 1
ATOM 1275 C C . ARG A 1 170 ? -7.050 -1.614 9.468 1.00 95.75 170 ARG A C 1
ATOM 1277 O O . ARG A 1 170 ? -7.437 -0.847 8.590 1.00 95.75 170 ARG A O 1
ATOM 1284 N N . LEU A 1 171 ? -5.856 -2.193 9.483 1.00 94.88 171 LEU A N 1
ATOM 1285 C CA . LEU A 1 171 ? -4.826 -1.990 8.477 1.00 94.88 171 LEU A CA 1
ATOM 1286 C C . LEU A 1 171 ? -4.676 -3.244 7.620 1.00 94.88 171 LEU A C 1
ATOM 1288 O O . LEU A 1 171 ? -4.415 -4.333 8.137 1.00 94.88 171 LEU A O 1
ATOM 1292 N N . TYR A 1 172 ? -4.769 -3.044 6.313 1.00 94.12 172 TYR A N 1
ATOM 1293 C CA . TYR A 1 172 ? -4.405 -3.984 5.266 1.00 94.12 172 TYR A CA 1
ATOM 1294 C C . TYR A 1 172 ? -3.061 -3.523 4.698 1.00 94.12 172 TYR A C 1
ATOM 1296 O O . TYR A 1 172 ? -2.953 -2.427 4.150 1.00 94.12 172 TYR A O 1
ATOM 1304 N N . GLN A 1 173 ? -2.010 -4.315 4.890 1.00 91.19 173 GLN A N 1
ATOM 1305 C CA . GLN A 1 173 ? -0.638 -3.876 4.621 1.00 91.19 173 GLN A CA 1
ATOM 1306 C C . GLN A 1 173 ? -0.255 -4.090 3.151 1.00 91.19 173 GLN A C 1
ATOM 1308 O O . GLN A 1 173 ? -0.611 -5.133 2.610 1.00 91.19 173 GLN A O 1
ATOM 1313 N N . ASN A 1 174 ? 0.496 -3.164 2.541 1.00 88.94 174 ASN A N 1
ATOM 1314 C CA . ASN A 1 174 ? 1.075 -3.249 1.186 1.00 88.94 174 ASN A CA 1
ATOM 1315 C C . ASN A 1 174 ? 0.069 -3.703 0.116 1.00 88.94 174 ASN A C 1
ATOM 1317 O O . ASN A 1 174 ? 0.309 -4.658 -0.626 1.00 88.94 174 ASN A O 1
ATOM 1321 N N . GLN A 1 175 ? -1.099 -3.072 0.078 1.00 91.00 175 GLN A N 1
ATOM 1322 C CA . GLN A 1 175 ? -2.204 -3.552 -0.748 1.00 91.00 175 GLN A CA 1
ATOM 1323 C C . GLN A 1 175 ? -2.061 -3.189 -2.220 1.00 91.00 175 GLN A C 1
ATOM 1325 O O . GLN A 1 175 ? -2.622 -3.893 -3.060 1.00 91.00 175 GLN A O 1
ATOM 1330 N N . PHE A 1 176 ? -1.328 -2.119 -2.517 1.00 91.06 176 PHE A N 1
ATOM 1331 C CA . PHE A 1 176 ? -0.977 -1.694 -3.864 1.00 91.06 176 PHE A CA 1
ATOM 1332 C C . PHE A 1 176 ? 0.307 -0.858 -3.834 1.00 91.06 176 PHE A C 1
ATOM 1334 O O . PHE A 1 176 ? 0.742 -0.377 -2.781 1.00 91.06 176 PHE A O 1
ATOM 1341 N N . ARG A 1 177 ? 0.901 -0.669 -5.008 1.00 89.75 177 ARG A N 1
ATOM 1342 C CA . ARG A 1 177 ? 2.071 0.167 -5.233 1.00 89.75 177 ARG A CA 1
ATOM 1343 C C . ARG A 1 177 ? 1.731 1.301 -6.182 1.00 89.75 177 ARG A C 1
ATOM 1345 O O . ARG A 1 177 ? 1.132 1.087 -7.233 1.00 89.75 177 ARG A O 1
ATOM 1352 N N . VAL A 1 178 ? 2.179 2.498 -5.836 1.00 90.19 178 VAL A N 1
ATOM 1353 C CA . VAL A 1 178 ? 2.104 3.665 -6.711 1.00 90.19 178 VAL A CA 1
ATOM 1354 C C . VAL A 1 178 ? 3.462 3.891 -7.352 1.00 90.19 178 VAL A C 1
ATOM 1356 O O . VAL A 1 178 ? 4.482 3.937 -6.665 1.00 90.19 178 VAL A O 1
ATOM 1359 N N . VAL A 1 179 ? 3.483 4.010 -8.673 1.00 87.19 179 VAL A N 1
ATOM 1360 C CA . VAL A 1 179 ? 4.698 4.213 -9.462 1.00 87.19 179 VAL A CA 1
ATOM 1361 C C . VAL A 1 179 ? 4.591 5.495 -10.270 1.00 87.19 179 VAL A C 1
ATOM 1363 O O . VAL A 1 179 ? 3.507 5.928 -10.657 1.00 87.19 179 VAL A 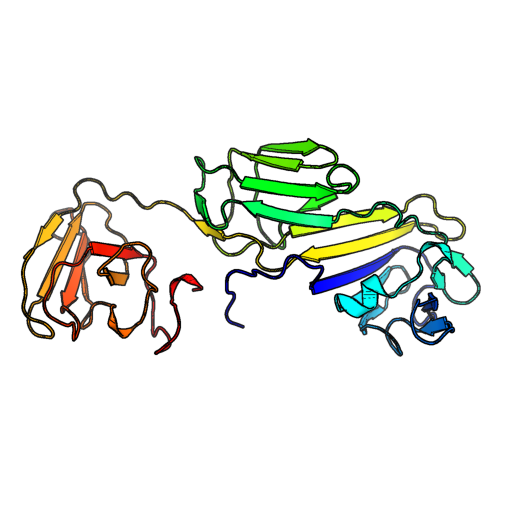O 1
ATOM 1366 N N . GLN A 1 180 ? 5.737 6.106 -10.532 1.00 86.38 180 GLN A N 1
ATOM 1367 C CA . GLN A 1 180 ? 5.835 7.210 -11.470 1.00 86.38 180 GLN A CA 1
ATOM 1368 C C . GLN A 1 180 ? 6.463 6.692 -12.753 1.00 86.38 180 GLN A C 1
ATOM 1370 O O . GLN A 1 180 ? 7.537 6.090 -12.722 1.00 86.38 180 GLN A O 1
ATOM 1375 N N . GLU A 1 181 ? 5.798 6.931 -13.876 1.00 83.25 181 GLU A N 1
ATOM 1376 C CA . GLU A 1 181 ? 6.418 6.703 -15.170 1.00 83.25 181 GLU A CA 1
ATOM 1377 C C . GLU A 1 181 ? 7.522 7.742 -15.384 1.00 83.25 181 GLU A C 1
ATOM 1379 O O . GLU A 1 181 ? 7.295 8.944 -15.228 1.00 83.25 181 GLU A O 1
ATOM 1384 N N . ARG A 1 182 ? 8.726 7.276 -15.726 1.00 82.81 182 ARG A N 1
ATOM 1385 C CA . ARG A 1 182 ? 9.825 8.149 -16.136 1.00 82.81 182 ARG A CA 1
ATOM 1386 C C . ARG A 1 182 ? 9.936 8.117 -17.648 1.00 82.81 182 ARG A C 1
ATOM 1388 O O . ARG A 1 182 ? 10.141 7.060 -18.237 1.00 82.81 182 ARG A O 1
ATOM 1395 N N . GLN A 1 183 ? 9.804 9.288 -18.253 1.00 84.50 183 GLN A N 1
ATOM 1396 C CA . GLN A 1 183 ? 9.926 9.482 -19.689 1.00 84.50 183 GLN A CA 1
ATOM 1397 C C . GLN A 1 183 ? 11.145 10.361 -19.950 1.00 84.50 183 GLN A C 1
ATOM 1399 O O . GLN A 1 183 ? 11.178 11.520 -19.541 1.00 84.50 183 GLN A O 1
ATOM 1404 N N . PHE A 1 184 ? 12.147 9.799 -20.624 1.00 89.50 184 PHE A N 1
ATOM 1405 C CA . PHE A 1 184 ? 13.354 10.514 -21.028 1.00 89.50 184 PHE A CA 1
ATOM 1406 C C . PHE A 1 184 ? 13.246 10.844 -22.516 1.00 89.50 184 PHE A C 1
ATOM 1408 O O . PHE A 1 184 ? 13.357 9.966 -23.377 1.00 89.50 184 PHE A O 1
ATOM 1415 N N . ALA A 1 185 ? 12.969 12.110 -22.826 1.00 90.69 185 ALA A N 1
ATOM 1416 C CA . ALA A 1 185 ? 12.868 12.562 -24.207 1.00 90.69 185 ALA A CA 1
ATOM 1417 C C . ALA A 1 185 ? 14.220 12.393 -24.915 1.00 90.69 185 ALA A C 1
ATOM 1419 O O . ALA A 1 185 ? 15.245 12.806 -24.389 1.00 90.69 185 ALA A O 1
ATOM 1420 N N . GLY A 1 186 ? 14.222 11.797 -26.110 1.00 91.94 186 GLY A N 1
ATOM 1421 C CA . GLY A 1 186 ? 15.456 11.591 -26.874 1.00 91.94 186 GLY A CA 1
ATOM 1422 C C . GLY A 1 186 ? 16.381 10.505 -26.317 1.00 91.94 186 GLY A C 1
ATOM 1423 O O . GLY A 1 186 ? 17.559 10.516 -26.647 1.00 91.94 186 GLY A O 1
ATOM 1424 N N . LEU A 1 187 ? 15.873 9.578 -25.494 1.00 94.94 187 LEU A N 1
ATOM 1425 C CA . LEU A 1 187 ? 16.666 8.456 -24.994 1.00 94.94 187 LEU A CA 1
ATOM 1426 C C . LEU A 1 187 ? 17.181 7.569 -26.135 1.00 94.94 187 LEU A C 1
ATOM 1428 O O . LEU A 1 187 ? 16.412 6.904 -26.831 1.00 94.94 187 LEU A O 1
ATOM 1432 N N . GLU A 1 188 ? 18.500 7.516 -26.267 1.00 95.31 188 GLU A N 1
ATOM 1433 C CA . GLU A 1 188 ? 19.220 6.655 -27.196 1.00 95.31 188 GLU A CA 1
ATOM 1434 C C . GLU A 1 188 ? 19.921 5.514 -26.454 1.00 95.31 188 GLU A C 1
ATOM 1436 O O . GLU A 1 188 ? 20.411 5.685 -25.337 1.00 95.31 188 GLU A O 1
ATOM 1441 N N . MET A 1 189 ? 20.012 4.350 -27.105 1.00 95.56 189 MET A N 1
ATOM 1442 C CA . MET A 1 189 ? 20.738 3.178 -26.612 1.00 95.56 189 MET A CA 1
ATOM 1443 C C . MET A 1 189 ? 21.676 2.636 -27.693 1.00 95.56 189 MET A C 1
ATOM 1445 O O . MET A 1 189 ? 21.234 2.337 -28.806 1.00 95.56 189 MET A O 1
ATOM 1449 N N . TYR A 1 190 ? 22.955 2.431 -27.367 1.00 95.62 190 TYR A N 1
ATOM 1450 C CA . TYR A 1 190 ? 23.914 1.801 -28.281 1.00 95.62 190 TYR A CA 1
ATOM 1451 C C . TYR A 1 190 ? 25.066 1.077 -27.556 1.00 95.62 190 TYR A C 1
ATOM 1453 O O . TYR A 1 190 ? 25.481 1.507 -26.488 1.00 95.62 190 TYR A O 1
ATOM 1461 N N . PRO A 1 191 ? 25.633 -0.001 -28.130 1.00 95.38 191 PRO A N 1
ATOM 1462 C CA . PRO A 1 191 ? 25.074 -0.760 -29.244 1.00 95.38 191 PRO A CA 1
ATOM 1463 C C . PRO A 1 191 ? 23.799 -1.510 -28.818 1.00 95.38 191 PRO A C 1
ATOM 1465 O O . PRO A 1 191 ? 23.605 -1.829 -27.649 1.00 95.38 191 PRO A O 1
ATOM 1468 N N . ASN A 1 192 ? 22.939 -1.844 -29.783 1.00 91.12 192 ASN A N 1
ATOM 1469 C CA . ASN A 1 192 ? 21.710 -2.619 -29.548 1.00 91.12 192 ASN A CA 1
ATOM 1470 C C . ASN A 1 192 ? 21.903 -4.146 -29.654 1.00 91.12 192 ASN A C 1
ATOM 1472 O O . ASN A 1 192 ? 20.938 -4.908 -29.642 1.00 91.12 192 ASN A O 1
ATOM 1476 N N . LYS A 1 193 ? 23.155 -4.593 -29.781 1.00 90.62 193 LYS A N 1
ATOM 1477 C CA . LYS A 1 193 ? 23.580 -5.995 -29.784 1.00 90.62 193 LYS A CA 1
ATOM 1478 C C . LYS A 1 193 ? 24.883 -6.104 -29.010 1.00 90.62 193 LYS A C 1
ATOM 1480 O O . LYS A 1 193 ? 25.733 -5.221 -29.112 1.00 90.62 193 LYS A O 1
ATOM 1485 N N . GLY A 1 194 ? 25.057 -7.198 -28.279 1.00 90.69 194 GLY A N 1
ATOM 1486 C CA . GLY A 1 194 ? 26.237 -7.381 -27.450 1.00 90.69 194 GLY A CA 1
ATOM 1487 C C . GLY A 1 194 ? 26.498 -8.824 -27.056 1.00 90.69 194 GLY A C 1
ATOM 1488 O O . GLY A 1 194 ? 25.667 -9.708 -27.255 1.00 90.69 194 GLY A O 1
ATOM 1489 N N . VAL A 1 195 ? 27.682 -9.031 -26.494 1.00 93.69 195 VAL A N 1
ATOM 1490 C CA . VAL A 1 195 ? 28.133 -10.282 -25.896 1.00 93.69 195 VAL A CA 1
ATOM 1491 C C . VAL A 1 195 ? 28.061 -10.134 -24.370 1.00 93.69 195 VAL A C 1
ATOM 1493 O O . VAL A 1 195 ? 28.606 -9.156 -23.837 1.00 93.69 195 VAL A O 1
ATOM 1496 N N . PRO A 1 196 ? 27.422 -11.083 -23.659 1.00 93.25 196 PRO A N 1
ATOM 1497 C CA . PRO A 1 196 ? 27.390 -11.116 -22.199 1.00 93.25 196 PRO A CA 1
ATOM 1498 C C . PRO A 1 196 ? 28.776 -10.917 -21.578 1.00 93.25 196 PRO A C 1
ATOM 1500 O O . PRO A 1 196 ? 29.774 -11.441 -22.077 1.00 93.25 196 PRO A O 1
ATOM 1503 N N . ARG A 1 197 ? 28.846 -10.151 -20.485 1.00 92.38 197 ARG A N 1
ATOM 1504 C CA . ARG A 1 197 ? 30.068 -9.832 -19.718 1.00 92.38 197 ARG A CA 1
ATOM 1505 C C . ARG A 1 197 ? 31.160 -9.082 -20.487 1.00 92.38 197 ARG A C 1
ATOM 1507 O O . ARG A 1 197 ? 32.231 -8.838 -19.926 1.00 92.38 197 ARG A O 1
ATOM 1514 N N . GLN A 1 198 ? 30.932 -8.712 -21.747 1.00 94.06 198 GLN A N 1
ATOM 1515 C CA . GLN A 1 198 ? 31.927 -8.059 -22.602 1.00 94.06 198 GLN A CA 1
ATOM 1516 C C . GLN A 1 198 ? 31.439 -6.713 -23.119 1.00 94.06 198 GLN A C 1
ATOM 1518 O O . GLN A 1 198 ? 32.164 -5.729 -23.004 1.00 94.06 198 GLN A O 1
ATOM 1523 N N . THR A 1 199 ? 30.225 -6.660 -23.665 1.00 96.50 199 THR A N 1
ATOM 1524 C CA . THR A 1 199 ? 29.716 -5.445 -24.297 1.00 96.50 199 THR A CA 1
ATOM 1525 C C . THR A 1 199 ? 29.294 -4.415 -23.266 1.00 96.50 199 THR A C 1
ATOM 1527 O O . THR A 1 199 ? 28.474 -4.690 -22.392 1.00 96.50 199 THR A O 1
ATOM 1530 N N . THR A 1 200 ? 29.830 -3.214 -23.433 1.00 97.75 200 THR A N 1
ATOM 1531 C CA . THR A 1 200 ? 29.377 -2.003 -22.764 1.00 97.75 200 THR A CA 1
ATOM 1532 C C . THR A 1 200 ? 28.266 -1.355 -23.587 1.00 97.75 200 THR A C 1
ATOM 1534 O O . THR A 1 200 ? 28.429 -1.156 -24.790 1.00 97.75 200 THR A O 1
ATOM 1537 N N . VAL A 1 201 ? 27.145 -1.052 -22.939 1.00 97.38 201 VAL A N 1
ATOM 1538 C CA . VAL A 1 201 ? 25.969 -0.379 -23.491 1.00 97.38 201 VAL A CA 1
ATOM 1539 C C . VAL A 1 201 ? 25.881 1.020 -22.895 1.00 97.38 201 VAL A C 1
ATOM 1541 O O . VAL A 1 201 ? 26.062 1.206 -21.690 1.00 97.38 201 VAL A O 1
ATOM 1544 N N . TYR A 1 202 ? 25.596 1.984 -23.757 1.00 97.62 202 TYR A N 1
ATOM 1545 C CA . TYR A 1 202 ? 25.449 3.397 -23.461 1.00 97.62 202 TYR A CA 1
ATOM 1546 C C . TYR A 1 202 ? 23.979 3.782 -23.590 1.00 97.62 202 TYR A C 1
ATOM 1548 O O . TYR A 1 202 ? 23.324 3.403 -24.563 1.00 97.62 202 TYR A O 1
ATOM 1556 N N . PHE A 1 203 ? 23.496 4.550 -22.622 1.00 97.38 203 PHE A N 1
ATOM 1557 C CA . PHE A 1 203 ? 22.191 5.194 -22.609 1.00 97.38 203 PHE A CA 1
ATOM 1558 C C . PHE A 1 203 ? 22.422 6.688 -22.503 1.00 97.38 203 PHE A C 1
ATOM 1560 O O . PHE A 1 203 ? 23.156 7.121 -21.616 1.00 97.38 203 PHE A O 1
ATOM 1567 N N . ARG A 1 204 ? 21.829 7.457 -23.408 1.00 96.44 204 ARG A N 1
ATOM 1568 C CA . ARG A 1 204 ? 22.074 8.894 -23.528 1.00 96.44 204 ARG A CA 1
ATOM 1569 C C . ARG A 1 204 ? 20.756 9.628 -23.699 1.00 96.44 204 ARG A C 1
ATOM 1571 O O . ARG A 1 204 ? 19.973 9.240 -24.559 1.00 96.44 204 ARG A O 1
ATOM 1578 N N . ALA A 1 205 ? 20.523 10.664 -22.902 1.00 96.38 205 ALA A N 1
ATOM 1579 C CA . ALA A 1 205 ? 19.419 11.598 -23.103 1.00 96.38 205 ALA A CA 1
ATOM 1580 C C . ALA A 1 205 ? 19.709 12.932 -22.392 1.00 96.38 205 ALA A C 1
ATOM 1582 O O . ALA A 1 205 ? 20.459 12.939 -21.408 1.00 96.38 205 ALA A O 1
ATOM 1583 N N . PRO A 1 206 ? 19.061 14.035 -22.795 1.00 94.69 206 PRO A N 1
ATOM 1584 C CA . PRO A 1 206 ? 19.006 15.241 -21.982 1.00 94.69 206 PRO A CA 1
ATOM 1585 C C . PRO A 1 206 ? 18.346 14.939 -20.632 1.00 94.69 206 PRO A C 1
ATOM 1587 O O . PRO A 1 206 ? 17.277 14.324 -20.590 1.00 94.69 206 PRO A O 1
ATOM 1590 N N . HIS A 1 207 ? 18.953 15.400 -19.534 1.00 91.31 207 HIS A N 1
ATOM 1591 C CA . HIS A 1 207 ? 18.423 15.231 -18.174 1.00 91.31 207 HIS A CA 1
ATOM 1592 C C . HIS A 1 207 ? 18.163 13.762 -17.786 1.00 91.31 207 HIS A C 1
ATOM 1594 O O . HIS A 1 207 ? 17.206 13.461 -17.064 1.00 91.31 207 HIS A O 1
ATOM 1600 N N . LEU A 1 208 ? 18.982 12.829 -18.287 1.00 93.75 208 LEU A N 1
ATOM 1601 C CA . LEU A 1 208 ? 18.915 11.429 -17.879 1.00 93.75 208 LEU A CA 1
ATOM 1602 C C . LEU A 1 208 ? 19.375 11.307 -16.427 1.00 93.75 208 LEU A C 1
ATOM 1604 O O . LEU A 1 208 ? 20.541 11.495 -16.106 1.00 93.75 208 LEU A O 1
ATOM 1608 N N . GLU A 1 209 ? 18.457 10.952 -15.540 1.00 92.31 209 GLU A N 1
ATOM 1609 C CA . GLU A 1 209 ? 18.773 10.745 -14.131 1.00 92.31 209 GLU A CA 1
ATOM 1610 C C . GLU A 1 209 ? 19.495 9.412 -13.911 1.00 92.31 209 GLU A C 1
ATOM 1612 O O . GLU A 1 209 ? 19.240 8.423 -14.608 1.00 92.31 209 GLU A O 1
ATOM 1617 N N . GLU A 1 210 ? 20.335 9.350 -12.874 1.00 94.19 210 GLU A N 1
ATOM 1618 C CA . GLU A 1 210 ? 20.966 8.104 -12.445 1.00 94.19 210 GLU A CA 1
ATOM 1619 C C . GLU A 1 210 ? 19.939 6.976 -12.284 1.00 94.19 210 GLU A C 1
ATOM 1621 O O . GLU A 1 210 ? 18.987 7.072 -11.504 1.00 94.19 210 GLU A O 1
ATOM 1626 N N . SER A 1 211 ? 20.156 5.889 -13.025 1.00 94.31 211 SER A N 1
ATOM 1627 C CA . SER A 1 211 ? 19.205 4.785 -13.140 1.00 94.31 211 SER A CA 1
ATOM 1628 C C . SER A 1 211 ? 19.916 3.436 -13.124 1.00 94.31 211 SER A C 1
ATOM 1630 O O . SER A 1 211 ? 21.056 3.293 -13.571 1.00 94.31 211 SER A O 1
ATOM 1632 N N . SER A 1 212 ? 19.240 2.417 -12.603 1.00 95.06 212 SER A N 1
ATOM 1633 C CA . SER A 1 212 ? 19.653 1.025 -12.794 1.00 95.06 212 SER A CA 1
ATOM 1634 C C . SER A 1 212 ? 19.111 0.508 -14.123 1.00 95.06 212 SER A C 1
ATOM 1636 O O . SER A 1 212 ? 17.997 0.854 -14.507 1.00 95.06 212 SER A O 1
ATOM 1638 N N . VAL A 1 213 ? 19.891 -0.318 -14.822 1.00 95.44 213 VAL A N 1
ATOM 1639 C CA . VAL A 1 213 ? 19.535 -0.845 -16.148 1.00 95.44 213 VAL A CA 1
ATOM 1640 C C . VAL A 1 213 ? 19.330 -2.350 -16.057 1.00 95.44 213 VAL A C 1
ATOM 1642 O O . VAL A 1 213 ? 20.285 -3.086 -15.815 1.00 95.44 213 VAL A O 1
ATOM 1645 N N . PHE A 1 214 ? 18.103 -2.811 -16.273 1.00 95.88 214 PHE A N 1
ATOM 1646 C CA . PHE A 1 214 ? 17.760 -4.230 -16.302 1.00 95.88 214 PHE A CA 1
ATOM 1647 C C . PHE A 1 214 ? 17.592 -4.735 -17.728 1.00 95.88 214 PHE A C 1
ATOM 1649 O O . PHE A 1 214 ? 17.016 -4.055 -18.574 1.00 95.88 214 PHE A O 1
ATOM 1656 N N . PHE A 1 215 ? 18.050 -5.960 -17.964 1.00 95.81 215 PHE A N 1
ATOM 1657 C CA . PHE A 1 215 ? 17.859 -6.700 -19.204 1.00 95.81 215 PHE A CA 1
ATOM 1658 C C . PHE A 1 215 ? 16.894 -7.859 -18.938 1.00 95.81 215 PHE A C 1
ATOM 1660 O O . PHE A 1 215 ? 17.278 -8.868 -18.346 1.00 95.81 215 PHE A O 1
ATOM 1667 N N . LEU A 1 216 ? 15.646 -7.735 -19.386 1.00 94.69 216 LEU A N 1
ATOM 1668 C CA . LEU A 1 216 ? 14.576 -8.713 -19.144 1.00 94.69 216 LEU A CA 1
ATOM 1669 C C . LEU A 1 216 ? 14.117 -9.366 -20.448 1.00 94.69 216 LEU A C 1
ATOM 1671 O O . LEU A 1 216 ? 14.180 -8.731 -21.495 1.00 94.69 216 LEU A O 1
ATOM 1675 N N . ARG A 1 217 ? 13.669 -10.627 -20.437 1.00 91.94 217 ARG A N 1
ATOM 1676 C CA . ARG A 1 217 ? 13.116 -11.238 -21.663 1.00 91.94 217 ARG A CA 1
ATOM 1677 C C . ARG A 1 217 ? 11.687 -10.760 -21.900 1.00 91.94 217 ARG A C 1
ATOM 1679 O O . ARG A 1 217 ? 11.325 -10.458 -23.037 1.00 91.94 217 ARG A O 1
ATOM 1686 N N . ASP A 1 218 ? 10.933 -10.623 -20.819 1.00 88.19 218 ASP A N 1
ATOM 1687 C CA . ASP A 1 218 ? 9.615 -10.004 -20.763 1.00 88.19 218 ASP A CA 1
ATOM 1688 C C . ASP A 1 218 ? 9.616 -8.851 -19.746 1.00 88.19 218 ASP A C 1
ATOM 1690 O O . ASP A 1 218 ? 10.250 -8.947 -18.698 1.00 88.19 218 ASP A O 1
ATOM 1694 N N . ILE A 1 219 ? 8.903 -7.757 -20.025 1.00 80.50 219 ILE A N 1
ATOM 1695 C CA . ILE A 1 219 ? 8.791 -6.615 -19.098 1.00 80.50 219 ILE A CA 1
ATOM 1696 C C . ILE A 1 219 ? 8.154 -7.003 -17.755 1.00 80.50 219 ILE A C 1
ATOM 1698 O O . ILE A 1 219 ? 8.364 -6.333 -16.747 1.00 80.50 219 ILE A O 1
ATOM 1702 N N . ASN A 1 220 ? 7.379 -8.090 -17.735 1.00 78.62 220 ASN A N 1
ATOM 1703 C CA . ASN A 1 220 ? 6.719 -8.605 -16.542 1.00 78.62 220 ASN A CA 1
ATOM 1704 C C . ASN A 1 220 ? 7.590 -9.596 -15.752 1.00 78.62 220 ASN A C 1
ATOM 1706 O O . ASN A 1 220 ? 7.179 -10.003 -14.657 1.00 78.62 220 ASN A O 1
ATOM 1710 N N . ASP A 1 221 ? 8.768 -9.975 -16.270 1.00 83.81 221 ASP A N 1
ATOM 1711 C CA . ASP A 1 221 ? 9.708 -10.853 -15.569 1.00 83.81 221 ASP A CA 1
ATOM 1712 C C . ASP A 1 221 ? 10.151 -10.224 -14.231 1.00 83.81 221 ASP A C 1
ATOM 1714 O O . ASP A 1 221 ? 10.265 -8.999 -14.122 1.00 83.81 221 ASP A O 1
ATOM 1718 N N . PRO A 1 222 ? 10.444 -11.037 -13.200 1.00 85.19 222 PRO A N 1
ATOM 1719 C CA . PRO A 1 222 ? 11.055 -10.553 -11.966 1.00 85.19 222 PRO A CA 1
ATOM 1720 C C . PRO A 1 222 ? 12.393 -9.836 -12.205 1.00 85.19 222 PRO A C 1
ATOM 1722 O O . PRO A 1 222 ? 13.230 -10.264 -13.010 1.00 85.19 222 PRO A O 1
ATOM 1725 N N . TYR A 1 223 ? 12.634 -8.765 -11.451 1.00 90.31 223 TYR A N 1
ATOM 1726 C CA . TYR A 1 223 ? 13.826 -7.934 -11.594 1.00 90.31 223 TYR A CA 1
ATOM 1727 C C . TYR A 1 223 ? 14.923 -8.493 -10.696 1.00 90.31 223 TYR A C 1
ATOM 1729 O O . TYR A 1 223 ? 15.154 -7.994 -9.605 1.00 90.31 223 TYR A O 1
ATOM 1737 N N . TYR A 1 224 ? 15.602 -9.555 -11.123 1.00 92.25 224 TYR A N 1
ATOM 1738 C CA . TYR A 1 224 ? 16.714 -10.117 -10.353 1.00 92.25 224 TYR A CA 1
ATOM 1739 C C . TYR A 1 224 ? 18.015 -9.335 -10.553 1.00 92.25 224 TYR A C 1
ATOM 1741 O O . TYR A 1 224 ? 18.304 -8.860 -11.650 1.00 92.25 224 TYR A O 1
ATOM 1749 N N . ALA A 1 225 ? 18.871 -9.305 -9.526 1.00 92.81 225 ALA A N 1
ATOM 1750 C CA . ALA A 1 225 ? 20.222 -8.739 -9.623 1.00 92.81 225 ALA A CA 1
ATOM 1751 C C . ALA A 1 225 ? 21.075 -9.387 -10.737 1.00 92.81 225 ALA A C 1
ATOM 1753 O O . ALA A 1 225 ? 21.967 -8.747 -11.281 1.00 92.81 225 ALA A O 1
ATOM 1754 N N . SER A 1 226 ? 20.781 -10.632 -11.134 1.00 93.62 226 SER A N 1
ATOM 1755 C CA . SER A 1 226 ? 21.426 -11.297 -12.280 1.00 93.62 226 SER A CA 1
ATOM 1756 C C . SER A 1 226 ? 21.115 -10.642 -13.630 1.00 93.62 226 SER A C 1
ATOM 1758 O O . SER A 1 226 ? 21.867 -10.823 -14.583 1.00 93.62 226 SER A O 1
ATOM 1760 N N . ASN A 1 227 ? 20.013 -9.895 -13.712 1.00 95.00 227 ASN A N 1
ATOM 1761 C CA . ASN A 1 227 ? 19.562 -9.195 -14.912 1.00 95.00 227 ASN A CA 1
ATOM 1762 C C . ASN A 1 227 ? 20.026 -7.727 -14.931 1.00 95.00 227 ASN A C 1
ATOM 1764 O O . ASN A 1 227 ? 19.773 -7.018 -15.905 1.00 95.00 227 ASN A O 1
ATOM 1768 N N . LEU A 1 228 ? 20.682 -7.262 -13.864 1.00 95.94 228 LEU A N 1
ATOM 1769 C CA . LEU A 1 228 ? 21.144 -5.889 -13.701 1.00 95.94 228 LEU A CA 1
ATOM 1770 C C . LEU A 1 228 ? 22.478 -5.670 -14.426 1.00 95.94 228 LEU A C 1
ATOM 1772 O O . LEU A 1 228 ? 23.417 -6.450 -14.270 1.00 95.94 228 LEU A O 1
ATOM 1776 N N . GLY A 1 229 ? 22.575 -4.583 -15.190 1.00 95.50 229 GLY A N 1
ATOM 1777 C CA . GLY A 1 229 ? 23.815 -4.147 -15.825 1.00 95.50 229 GLY A CA 1
ATOM 1778 C C . GLY A 1 229 ? 24.947 -3.958 -14.813 1.00 95.50 229 GLY A C 1
ATOM 1779 O O . GLY A 1 229 ? 24.759 -3.346 -13.761 1.00 95.50 229 GLY A O 1
ATOM 1780 N N . THR A 1 230 ? 26.130 -4.477 -15.136 1.00 95.06 230 THR A N 1
ATOM 1781 C CA . THR A 1 230 ? 27.315 -4.392 -14.270 1.00 95.06 230 THR A CA 1
ATOM 1782 C C . THR A 1 230 ? 28.198 -3.211 -14.659 1.00 95.06 230 THR A C 1
ATOM 1784 O O . THR A 1 230 ? 27.933 -2.538 -15.652 1.00 95.06 230 THR A O 1
ATOM 1787 N N . ASP A 1 231 ? 29.252 -2.943 -13.882 1.00 95.19 231 ASP A N 1
ATOM 1788 C CA . ASP A 1 231 ? 30.265 -1.923 -14.209 1.00 95.19 231 ASP A CA 1
ATOM 1789 C C . ASP A 1 231 ? 29.658 -0.543 -14.509 1.00 95.19 231 ASP A C 1
ATOM 1791 O O . ASP A 1 231 ? 30.025 0.128 -15.474 1.00 95.19 231 ASP A O 1
ATOM 1795 N N . TYR A 1 232 ? 28.674 -0.147 -13.699 1.00 96.06 232 TYR A N 1
ATOM 1796 C CA . TYR A 1 232 ? 27.936 1.087 -13.921 1.00 96.06 232 TYR A CA 1
ATOM 1797 C C . TYR A 1 232 ? 28.829 2.322 -13.837 1.00 96.06 232 TYR A C 1
ATOM 1799 O O . TYR A 1 232 ? 29.597 2.494 -12.888 1.00 96.06 232 TYR A O 1
ATOM 1807 N N . HIS A 1 233 ? 28.609 3.239 -14.770 1.00 96.94 233 HIS A N 1
ATOM 1808 C CA . HIS A 1 233 ? 29.154 4.580 -14.739 1.00 96.94 233 HIS A CA 1
ATOM 1809 C C . HIS A 1 233 ? 28.099 5.594 -15.184 1.00 96.94 233 HIS A C 1
ATOM 1811 O O . HIS A 1 233 ? 27.321 5.325 -16.098 1.00 96.94 233 HIS A O 1
ATOM 1817 N N . TYR A 1 234 ? 28.106 6.763 -14.550 1.00 97.19 234 TYR A N 1
ATOM 1818 C CA . TYR A 1 234 ? 27.260 7.894 -14.904 1.00 97.19 234 TYR A CA 1
ATOM 1819 C C . TYR A 1 234 ? 28.126 9.119 -15.175 1.00 97.19 234 TYR A C 1
ATOM 1821 O O . TYR A 1 234 ? 29.073 9.390 -14.434 1.00 97.19 234 TYR A O 1
ATOM 1829 N N . GLN A 1 235 ? 27.795 9.844 -16.237 1.00 97.19 235 GLN A N 1
ATOM 1830 C CA . GLN A 1 235 ? 28.432 11.100 -16.610 1.00 97.19 235 GLN A CA 1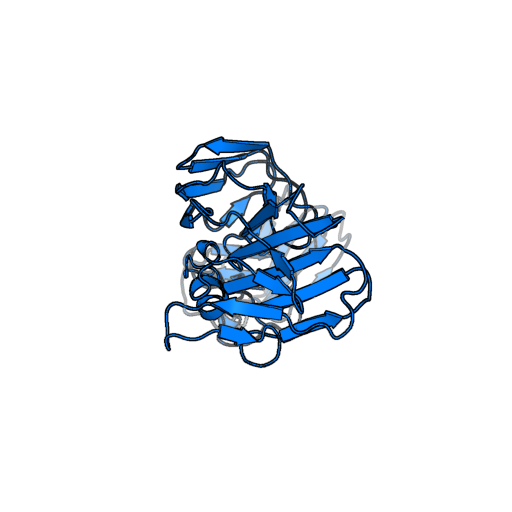
ATOM 1831 C C . GLN A 1 235 ? 27.349 12.127 -16.878 1.00 97.19 235 GLN A C 1
ATOM 1833 O O . GLN A 1 235 ? 26.467 11.874 -17.695 1.00 97.19 235 GLN A O 1
ATOM 1838 N N . SER A 1 236 ? 27.437 13.279 -16.222 1.00 94.94 236 SER A N 1
ATOM 1839 C CA . SER A 1 236 ? 26.522 14.381 -16.483 1.00 94.94 236 SER A CA 1
ATOM 1840 C C . SER A 1 236 ? 27.100 15.391 -17.470 1.00 94.94 236 SER A C 1
ATOM 1842 O O . SER A 1 236 ? 28.313 15.612 -17.513 1.00 94.94 236 SER A O 1
ATOM 1844 N N . ASN A 1 237 ? 26.215 16.041 -18.225 1.00 90.56 237 ASN A N 1
ATOM 1845 C CA . ASN A 1 237 ? 26.515 17.175 -19.099 1.00 90.56 237 ASN A CA 1
ATOM 1846 C C . ASN A 1 237 ? 27.616 16.916 -20.156 1.00 90.56 237 ASN A C 1
ATOM 1848 O O . ASN A 1 237 ? 28.488 17.752 -20.415 1.00 90.56 237 ASN A O 1
ATOM 1852 N N . VAL A 1 238 ? 27.589 15.739 -20.781 1.00 91.31 238 VAL A N 1
ATOM 1853 C CA . VAL A 1 238 ? 28.433 15.372 -21.922 1.00 91.31 238 VAL A CA 1
ATOM 1854 C C . VAL A 1 238 ? 27.779 15.871 -23.213 1.00 91.31 238 VAL A C 1
ATOM 1856 O O . VAL A 1 238 ? 26.992 15.168 -23.847 1.00 91.31 238 VAL A O 1
ATOM 1859 N N . ASN A 1 239 ? 28.146 17.087 -23.628 1.00 90.94 239 ASN A N 1
ATOM 1860 C CA . ASN A 1 239 ? 27.530 17.791 -24.764 1.00 90.94 239 ASN A CA 1
ATOM 1861 C C . ASN A 1 239 ? 26.004 17.921 -24.592 1.00 90.94 239 ASN A C 1
ATOM 1863 O O . ASN A 1 239 ? 25.255 17.439 -25.438 1.00 90.94 239 ASN A O 1
ATOM 1867 N N . ASP A 1 240 ? 25.577 18.519 -23.476 1.00 91.12 240 ASP A N 1
ATOM 1868 C CA . ASP A 1 240 ? 24.173 18.740 -23.084 1.00 91.12 240 ASP A CA 1
ATOM 1869 C C . ASP A 1 240 ? 23.347 17.474 -22.775 1.00 91.12 240 ASP A C 1
ATOM 1871 O O . ASP A 1 240 ? 22.174 17.579 -22.418 1.00 91.12 240 ASP A O 1
ATOM 1875 N N . ASP A 1 241 ? 23.965 16.290 -22.828 1.00 94.56 241 ASP A N 1
ATOM 1876 C CA . ASP A 1 241 ? 23.330 15.021 -22.473 1.00 94.56 241 ASP A CA 1
ATOM 1877 C C . ASP A 1 241 ? 23.956 14.384 -21.234 1.00 94.56 241 ASP A C 1
ATOM 1879 O O . ASP A 1 241 ? 25.151 14.521 -20.965 1.00 94.56 241 ASP A O 1
ATOM 1883 N N . ASP A 1 242 ? 23.160 13.598 -20.524 1.00 97.06 242 ASP A N 1
ATOM 1884 C CA . ASP A 1 242 ? 23.622 12.739 -19.445 1.00 97.06 242 ASP A CA 1
ATOM 1885 C C . ASP A 1 242 ? 23.724 11.293 -19.964 1.00 97.06 242 ASP A C 1
ATOM 1887 O O . ASP A 1 242 ? 22.909 10.834 -20.775 1.00 97.06 242 ASP A O 1
ATOM 1891 N N . ILE A 1 243 ? 24.771 10.578 -19.545 1.00 97.44 243 ILE A N 1
ATOM 1892 C CA . ILE A 1 243 ? 25.129 9.259 -20.077 1.00 97.44 243 ILE A CA 1
ATOM 1893 C C . ILE A 1 243 ? 25.227 8.238 -18.949 1.00 97.44 243 ILE A C 1
ATOM 1895 O O . ILE A 1 243 ? 26.057 8.362 -18.047 1.00 97.44 243 ILE A O 1
ATOM 1899 N N . ILE A 1 244 ? 24.446 7.165 -19.060 1.00 97.94 244 ILE A N 1
ATOM 1900 C CA . ILE A 1 244 ? 24.617 5.942 -18.274 1.00 97.94 244 ILE A CA 1
ATOM 1901 C C . ILE A 1 244 ? 25.359 4.917 -19.121 1.00 97.94 244 ILE A C 1
ATOM 1903 O O . ILE A 1 244 ? 25.010 4.650 -20.267 1.00 97.94 244 ILE A O 1
ATOM 1907 N N . THR A 1 245 ? 26.376 4.300 -18.535 1.00 97.56 245 THR A N 1
ATOM 1908 C CA . THR A 1 245 ? 27.133 3.211 -19.143 1.00 97.56 245 THR A CA 1
ATOM 1909 C C . THR A 1 245 ? 27.057 1.987 -18.244 1.00 97.56 245 THR A C 1
ATOM 1911 O O . THR A 1 245 ? 27.335 2.083 -17.051 1.00 97.56 245 THR A O 1
ATOM 1914 N N . VAL A 1 246 ? 26.694 0.836 -18.803 1.00 97.50 246 VAL A N 1
ATOM 1915 C CA . VAL A 1 246 ? 26.690 -0.455 -18.096 1.00 97.50 246 VAL A CA 1
ATOM 1916 C C . VAL A 1 246 ? 27.237 -1.547 -18.997 1.00 97.50 246 VAL A C 1
ATOM 1918 O O . VAL A 1 246 ? 27.156 -1.465 -20.219 1.00 97.50 246 VAL A O 1
ATOM 1921 N N . LYS A 1 247 ? 27.756 -2.616 -18.412 1.00 97.44 247 LYS A N 1
ATOM 1922 C CA . LYS A 1 247 ? 28.115 -3.832 -19.129 1.00 97.44 247 LYS A CA 1
ATOM 1923 C C . LYS A 1 247 ? 26.961 -4.828 -19.091 1.00 97.44 247 LYS A C 1
ATOM 1925 O O . LYS A 1 247 ? 26.292 -4.975 -18.068 1.00 97.44 247 LYS A O 1
ATOM 1930 N N . VAL A 1 248 ? 26.732 -5.521 -20.208 1.00 96.19 248 VAL A N 1
ATOM 1931 C CA . VAL A 1 248 ? 25.725 -6.591 -20.285 1.00 96.19 248 VAL A CA 1
ATOM 1932 C C . VAL A 1 248 ? 26.086 -7.679 -19.262 1.00 96.19 248 VAL A C 1
ATOM 1934 O O . VAL A 1 248 ? 27.219 -8.174 -19.309 1.00 96.19 248 VAL A O 1
ATOM 1937 N N . PRO A 1 249 ? 25.169 -8.074 -18.359 1.00 94.94 249 PRO A N 1
ATOM 1938 C CA . PRO A 1 249 ? 25.453 -9.094 -17.356 1.00 94.94 249 PRO A CA 1
ATOM 1939 C C . PRO A 1 249 ? 25.587 -10.489 -17.987 1.00 94.94 249 PRO A C 1
ATOM 1941 O O . PRO A 1 249 ? 25.506 -10.660 -19.207 1.00 94.94 249 PRO A O 1
ATOM 1944 N N . ASP A 1 250 ? 25.849 -11.504 -17.163 1.00 95.56 250 ASP A N 1
ATOM 1945 C CA . ASP A 1 250 ? 25.995 -12.891 -17.618 1.00 95.56 250 ASP A CA 1
ATOM 1946 C C . ASP A 1 250 ? 24.632 -13.508 -17.972 1.00 95.56 250 ASP A C 1
ATOM 1948 O O . ASP A 1 250 ? 23.994 -14.178 -17.162 1.00 95.56 250 ASP A O 1
ATOM 1952 N N . LEU A 1 251 ? 24.158 -13.210 -19.181 1.00 93.19 251 LEU A N 1
ATOM 1953 C CA . LEU A 1 251 ? 22.849 -13.607 -19.690 1.00 93.19 251 LEU A CA 1
ATOM 1954 C C . LEU A 1 251 ? 22.962 -14.691 -20.759 1.00 93.19 251 LEU A C 1
ATOM 1956 O O . LEU A 1 251 ? 23.881 -14.705 -21.578 1.00 93.19 251 LEU A O 1
ATOM 1960 N N . VAL A 1 252 ? 21.953 -15.557 -20.824 1.00 94.25 252 VAL A N 1
ATOM 1961 C CA . VAL A 1 252 ? 21.799 -16.497 -21.940 1.00 94.25 252 VAL A CA 1
ATOM 1962 C C . VAL A 1 252 ? 21.510 -15.714 -23.228 1.00 94.25 252 VAL A C 1
ATOM 1964 O O . VAL A 1 252 ? 20.645 -14.836 -23.205 1.00 94.25 252 VAL A O 1
ATOM 1967 N N . PRO A 1 253 ? 22.135 -16.047 -24.374 1.00 92.81 253 PRO A N 1
ATOM 1968 C CA . PRO A 1 253 ? 21.863 -15.376 -25.643 1.00 92.81 253 PRO A CA 1
ATOM 1969 C C . PRO A 1 253 ? 20.365 -15.276 -25.976 1.00 92.81 253 PRO A C 1
ATOM 1971 O O . PRO A 1 253 ? 19.601 -16.235 -25.815 1.00 92.81 253 PRO A O 1
ATOM 1974 N N . GLY A 1 254 ? 19.937 -14.104 -26.446 1.00 94.00 254 GLY A N 1
ATOM 1975 C CA . GLY A 1 254 ? 18.547 -13.833 -26.801 1.00 94.00 254 GLY A CA 1
ATOM 1976 C C . GLY A 1 254 ? 18.260 -12.346 -26.991 1.00 94.00 254 GLY A C 1
ATOM 1977 O O . GLY A 1 254 ? 19.156 -11.509 -26.885 1.00 94.00 254 GLY A O 1
ATOM 1978 N N . THR A 1 255 ? 16.997 -12.036 -27.272 1.00 94.50 255 THR A N 1
ATOM 1979 C CA . THR A 1 255 ? 16.482 -10.664 -27.295 1.00 94.50 255 THR A CA 1
ATOM 1980 C C . THR A 1 255 ? 15.986 -10.294 -25.906 1.00 94.50 255 THR A C 1
ATOM 1982 O O . THR A 1 255 ? 15.291 -11.084 -25.271 1.00 94.50 255 THR A O 1
ATOM 1985 N N . TYR A 1 256 ? 16.351 -9.096 -25.461 1.00 94.94 256 TYR A N 1
ATOM 1986 C CA . TYR A 1 256 ? 15.990 -8.556 -24.160 1.00 94.94 256 TYR A CA 1
ATOM 1987 C C . TYR A 1 256 ? 15.343 -7.184 -24.334 1.00 94.94 256 TYR A C 1
ATOM 1989 O O . TYR A 1 256 ? 15.742 -6.398 -25.195 1.00 94.94 256 TYR A O 1
ATOM 1997 N N . GLN A 1 257 ? 14.352 -6.912 -23.502 1.00 94.00 257 GLN A N 1
ATOM 1998 C CA . GLN A 1 257 ? 13.836 -5.587 -23.217 1.00 94.00 257 GLN A CA 1
ATOM 1999 C C . GLN A 1 257 ? 14.750 -4.929 -22.186 1.00 94.00 257 GLN A C 1
ATOM 2001 O O . GLN A 1 257 ? 15.246 -5.591 -21.270 1.00 94.00 257 GLN A O 1
ATOM 2006 N N . VAL A 1 258 ? 14.987 -3.632 -22.350 1.00 92.94 258 VAL A N 1
ATOM 2007 C CA . VAL A 1 258 ? 15.838 -2.869 -21.442 1.00 92.94 258 VAL A CA 1
ATOM 2008 C C . VAL A 1 258 ? 14.984 -1.906 -20.645 1.00 92.94 258 VAL A C 1
ATOM 2010 O O . VAL A 1 258 ? 14.216 -1.137 -21.220 1.00 92.94 258 VAL A O 1
ATOM 2013 N N . VAL A 1 259 ? 15.126 -1.955 -19.325 1.00 92.31 259 VAL A N 1
ATOM 2014 C CA . VAL A 1 259 ? 14.323 -1.159 -18.399 1.00 92.31 259 VAL A CA 1
ATOM 2015 C C . VAL A 1 259 ? 15.237 -0.301 -17.549 1.00 92.31 259 VAL A C 1
ATOM 2017 O O . VAL A 1 259 ? 16.144 -0.818 -16.896 1.00 92.31 259 VAL A O 1
ATOM 2020 N N . LEU A 1 260 ? 14.983 1.005 -17.546 1.00 92.62 260 LEU A N 1
ATOM 2021 C CA . LEU A 1 260 ? 15.618 1.940 -16.629 1.00 92.62 260 LEU A CA 1
ATOM 2022 C C . LEU A 1 260 ? 14.720 2.102 -15.401 1.00 92.62 260 LEU A C 1
ATOM 2024 O O . LEU A 1 260 ? 13.526 2.372 -15.527 1.00 92.62 260 LEU A O 1
ATOM 2028 N N . THR A 1 261 ? 15.291 1.926 -14.215 1.00 89.06 261 THR A N 1
ATOM 2029 C CA . THR A 1 261 ? 14.594 2.077 -12.931 1.00 89.06 261 THR A CA 1
ATOM 2030 C C . THR A 1 261 ? 15.323 3.065 -12.035 1.00 89.06 261 THR A C 1
ATOM 2032 O O . THR A 1 261 ? 16.451 3.459 -12.327 1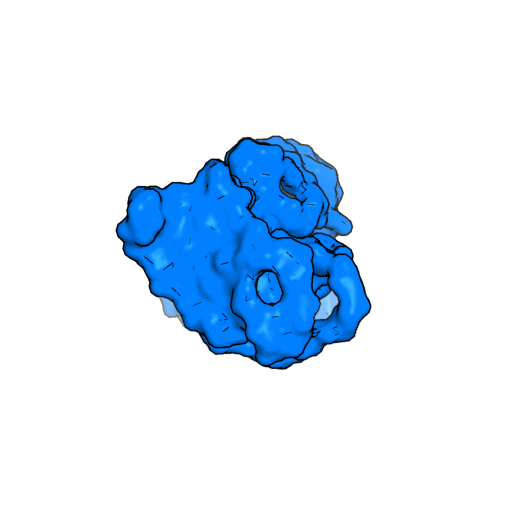.00 89.06 261 THR A O 1
ATOM 2035 N N . ASN A 1 262 ? 14.731 3.379 -10.877 1.00 87.69 262 ASN A N 1
ATOM 2036 C CA . ASN A 1 262 ? 15.450 4.032 -9.783 1.00 87.69 262 ASN A CA 1
ATOM 2037 C C . ASN A 1 262 ? 16.823 3.377 -9.570 1.00 87.69 262 ASN A C 1
ATOM 2039 O O . ASN A 1 262 ? 16.955 2.148 -9.649 1.00 87.69 262 ASN A O 1
ATOM 2043 N N . ARG A 1 263 ? 17.835 4.205 -9.306 1.00 91.81 263 ARG A N 1
ATOM 2044 C CA . ARG A 1 263 ? 19.188 3.746 -9.016 1.00 91.81 263 ARG A CA 1
ATOM 2045 C C . ARG A 1 263 ? 19.197 2.847 -7.779 1.00 91.81 263 ARG A C 1
ATOM 2047 O O . ARG A 1 263 ? 18.794 3.269 -6.700 1.00 91.81 263 ARG A O 1
ATOM 2054 N N . LEU A 1 264 ? 19.704 1.629 -7.941 1.00 90.00 264 LEU A N 1
ATOM 2055 C CA . LEU A 1 264 ? 19.916 0.676 -6.852 1.00 90.00 264 LEU A CA 1
ATOM 2056 C C . LEU A 1 264 ? 21.396 0.657 -6.469 1.00 90.00 264 LEU A C 1
ATOM 2058 O O . LEU A 1 264 ? 22.261 0.451 -7.322 1.00 90.00 264 LEU A O 1
ATOM 2062 N N . THR A 1 265 ? 21.678 0.843 -5.183 1.00 84.25 265 THR A N 1
ATOM 2063 C CA . THR A 1 265 ? 23.007 0.658 -4.587 1.00 84.25 265 THR A CA 1
ATOM 2064 C C . THR A 1 265 ? 22.992 -0.638 -3.784 1.00 84.25 265 THR A C 1
ATOM 2066 O O . THR A 1 265 ? 22.227 -0.744 -2.830 1.00 84.25 265 THR A O 1
ATOM 2069 N N . ASP A 1 266 ? 23.802 -1.616 -4.190 1.00 85.12 266 ASP A N 1
ATOM 2070 C CA . ASP A 1 266 ? 23.936 -2.935 -3.548 1.00 85.12 266 ASP A CA 1
ATOM 2071 C C . ASP A 1 266 ? 22.624 -3.743 -3.413 1.00 85.12 266 ASP A C 1
ATOM 2073 O O . ASP A 1 266 ? 22.223 -4.109 -2.304 1.00 85.12 266 ASP A O 1
ATOM 2077 N N . PRO A 1 267 ? 21.931 -4.054 -4.529 1.00 85.81 267 PRO A N 1
ATOM 2078 C CA . PRO A 1 267 ? 20.704 -4.840 -4.475 1.00 85.81 267 PRO A CA 1
ATOM 2079 C C . PRO A 1 267 ? 20.960 -6.283 -3.992 1.00 85.81 267 PRO A C 1
ATOM 2081 O O . PRO A 1 267 ? 21.940 -6.908 -4.416 1.00 85.81 267 PRO A O 1
ATOM 2084 N N . PRO A 1 268 ? 20.076 -6.851 -3.149 1.00 85.06 268 PRO A N 1
ATOM 2085 C CA . PRO A 1 268 ? 20.186 -8.230 -2.686 1.00 85.06 268 PRO A CA 1
ATOM 2086 C C . PRO A 1 268 ? 20.127 -9.231 -3.847 1.00 85.06 268 PRO A C 1
ATOM 2088 O O . PRO A 1 268 ? 19.406 -9.061 -4.831 1.00 85.06 268 PRO A O 1
ATOM 2091 N N . ALA A 1 269 ? 20.893 -10.315 -3.730 1.00 86.62 269 ALA A N 1
ATOM 2092 C CA . ALA A 1 269 ? 20.870 -11.392 -4.710 1.00 86.62 269 ALA A CA 1
ATOM 2093 C C . ALA A 1 269 ? 19.671 -12.326 -4.478 1.00 86.62 269 ALA A C 1
ATOM 2095 O O . ALA A 1 269 ? 19.351 -12.670 -3.342 1.00 86.62 269 ALA A O 1
ATOM 2096 N N . GLY A 1 270 ? 19.058 -12.798 -5.566 1.00 82.00 270 GLY A N 1
ATOM 2097 C CA . GLY A 1 270 ? 18.035 -13.849 -5.524 1.00 82.00 270 GLY A CA 1
ATOM 2098 C C . GLY A 1 270 ? 16.628 -13.406 -5.111 1.00 82.00 270 GLY A C 1
ATOM 2099 O O . GLY A 1 270 ? 15.752 -14.264 -5.033 1.00 82.00 270 GLY A O 1
ATOM 2100 N N . THR A 1 271 ? 16.382 -12.110 -4.890 1.00 83.81 271 THR A N 1
ATOM 2101 C CA . THR A 1 271 ? 15.032 -11.564 -4.661 1.00 83.81 271 THR A CA 1
ATOM 2102 C C . THR A 1 271 ? 14.570 -10.710 -5.839 1.00 83.81 271 THR A C 1
ATOM 2104 O O . THR A 1 271 ? 15.384 -10.195 -6.610 1.00 83.81 271 THR A O 1
ATOM 2107 N N . ASP A 1 272 ? 13.252 -10.618 -6.026 1.00 83.44 272 ASP A N 1
ATOM 2108 C CA . ASP A 1 272 ? 12.665 -9.741 -7.037 1.00 83.44 272 ASP A CA 1
ATOM 2109 C C . ASP A 1 272 ? 12.751 -8.284 -6.566 1.00 83.44 272 ASP A C 1
ATOM 2111 O O . ASP A 1 272 ? 12.063 -7.867 -5.633 1.00 83.44 272 ASP A O 1
ATOM 2115 N N . LEU A 1 273 ? 13.592 -7.500 -7.237 1.00 84.56 273 LEU A N 1
ATOM 2116 C CA . LEU A 1 273 ? 13.906 -6.125 -6.859 1.00 84.56 273 LEU A CA 1
ATOM 2117 C C . LEU A 1 273 ? 12.788 -5.140 -7.209 1.00 84.56 273 LEU A C 1
ATOM 2119 O O . LEU A 1 273 ? 12.897 -3.960 -6.883 1.00 84.56 273 LEU A O 1
ATOM 2123 N N . ARG A 1 274 ? 11.682 -5.592 -7.819 1.00 76.19 274 ARG A N 1
ATOM 2124 C CA . ARG A 1 274 ? 10.484 -4.754 -7.954 1.00 76.19 274 ARG A CA 1
ATOM 2125 C C . ARG A 1 274 ? 9.935 -4.334 -6.591 1.00 76.19 274 ARG A C 1
ATOM 2127 O O . ARG A 1 274 ? 9.287 -3.303 -6.530 1.00 76.19 274 ARG A O 1
ATOM 2134 N N . GLY A 1 275 ? 10.201 -5.064 -5.509 1.00 62.41 275 GLY A N 1
ATOM 2135 C CA . GLY A 1 275 ? 9.783 -4.679 -4.154 1.00 62.41 275 GLY A CA 1
ATOM 2136 C C . GLY A 1 275 ? 10.629 -3.587 -3.481 1.00 62.41 275 GLY A C 1
ATOM 2137 O O . GLY A 1 275 ? 10.326 -3.203 -2.351 1.00 62.41 275 GLY A O 1
ATOM 2138 N N . LEU A 1 276 ? 11.692 -3.103 -4.133 1.00 63.12 276 LEU A N 1
ATOM 2139 C CA . LEU A 1 276 ? 12.597 -2.090 -3.578 1.00 63.12 276 LEU A CA 1
ATOM 2140 C C . LEU A 1 276 ? 12.231 -0.662 -3.998 1.00 63.12 276 LEU A C 1
ATOM 2142 O O . LEU A 1 276 ? 11.642 -0.467 -5.093 1.00 63.12 276 LEU A O 1
#

Foldseek 3Di:
DQQDADPDQFQFKKKKKAFFAQQAPWWKWFDFPPPGDIDTFCPRFFHWPDGDGGMTMGMGGRVRVVGTPLCQAMDTRNDGWRDDPPFPWGWPAWPPQEAEAQAGKIKTFTAQFVVFDKDWPPWDWDFDWDDDRGMIMGHNIDTDWAFTKIKTKDWAPPIPPGPGTMIMMTIGGRNHTYDYDDDFPPWDKPDQDDDAPPDKMKIKGQPDDAWWKFWAADPPDFGFPQRTFAPWDWDPDPVNMIMIIGGGHRDDDDHTDMDTHHDDDDDDGPHRPVSD

pLDDT: mean 90.01, std 9.33, range [39.59, 98.19]

Nearest PDB structures (foldseek):
  3khq-assembly1_A  TM=4.654E-01  e=2.033E+00  Mus musculus
  5d1z-assembly3_C  TM=2.631E-01  e=2.329E-01  Homo sapiens

Sequence (276 aa):
MERTDNEVLETVKGVIEIDGSGLKDKMVRVRTTAGGGSKILGADLGRRVVNEDVFIKFELTGPEIKSILFTDGITVGDLSITVDDSNFPTINSVEPKVVYLGTGQLTIKGSDLDKDKLSFGQGSLNGNIDPTDSQITISNISGDTGFHDIIFTRDNTGVEHVSGKVTIRRLYQNQFRVVQERQFAGLEMYPNKGVPRQTTVYFRAPHLEESSVFFLRDINDPYYASNLGTDYHYQSNVNDDDIITVKVPDLVPGTYQVVLTNRLTDPPAGTDLRGL

Radius of gyration: 25.06 Å; Cα contacts (8 Å, |Δi|>4): 681; chains: 1; bounding box: 53×38×66 Å